Protein 6IF3 (pdb70)

GO terms:
  GO:0005096 GTPase activator activity (F, IDA)
  GO:0001726 ruffle (C, IDA)
  GO:0030029 actin filament-based process (P, IDA)
  GO:0005886 plasma membrane (C, IDA)
  GO:0005515 protein binding (F, IPI)
  GO:0016020 membrane (C, HDA)

CATH classification: 1.25.40.20

Radius of gyration: 23.38 Å; Cα contacts (8 Å, |Δi|>4): 641; chains: 2; bounding box: 47×50×72 Å

Nearest PDB structures (foldseek):
  6if3-assembly1_A  TM=1.006E+00  e=4.571E-26  Homo sapiens
  3t9k-assembly2_B  TM=9.358E-01  e=1.562E-14  Homo sapiens
  4f1p-assembly2_B  TM=9.866E-01  e=3.989E-13  Homo sapiens
  3t9k-assembly1_A  TM=8.729E-01  e=2.520E-14  Homo sapiens
  6by9-assembly1_A  TM=9.293E-01  e=1.300E-07  Homo sapiens

Foldseek 3Di:
DLQVQLLVVLLVVNVVSNVVSVVVPHDLCQFDPVPQGDGSLLSNLQSLDPVSNVSSVVVPYDQLDAGNQQAGSLQSNLLQFQLQNNLVSLVVPYDQCGAGNVGDGSLVNNVVVVPVRSNVSVVLSVQLVVLVVVPVVSHDPVCVVCVPPDSGDPVGPGD/DDPFPEEAEEEEAFAWPQQQVLLQCCQQPVDGDVDDDFDAAKDWDWDWDADPRGIYIYTYIYAGNDPVRYDDLLVRQPRHAEYEYEGEQLDPVRVVCSVVVVVSCVVHDDDHAYAYEHEPPPDVVRGDNDPVNVVVVCVVVVHYYDYYYSPVGGCSNVRVVVRVVVSVCVVVVPDDD

Organism: Homo sapiens (NCBI:txid9606)

Solvent-accessible surface area: 16223 Å² total; per-residue (Å²): 111,45,4,42,90,0,9,143,3,0,70,90,110,40,51,102,116,0,42,95,0,42,87,119,61,12,80,17,42,58,37,8,80,157,86,84,94,9,4,0,4,2,20,0,0,58,4,39,13,57,81,0,0,55,38,0,30,138,66,50,13,72,17,62,46,102,13,85,63,11,63,11,1,7,20,28,0,4,64,23,1,11,6,3,4,0,4,17,0,20,90,123,56,9,65,1,90,28,61,9,144,122,50,91,30,4,25,53,22,1,48,144,45,35,26,12,31,0,0,0,0,0,35,0,12,50,0,25,74,84,10,66,91,55,111,101,74,35,119,27,72,9,109,130,7,26,58,145,15,66,58,66,61,114,96,57,163,40,139,156,142,61,21,81,12,23,2,14,0,0,0,0,0,27,39,35,3,14,12,43,35,0,5,52,34,42,14,60,99,63,72,86,59,83,145,142,43,24,12,0,1,48,14,60,22,73,59,36,121,30,139,78,46,68,0,7,0,5,0,3,2,0,0,17,70,142,211,43,31,10,52,47,47,4,0,5,83,54,14,76,0,0,0,2,1,0,11,0,26,35,57,125,4,44,105,28,0,132,175,22,20,111,35,0,92,130,57,17,156,136,18,24,63,1,2,0,0,4,76,57,53,59,121,99,148,38,80,7,89,50,137,84,0,114,138,25,2,56,125,86,69,22,92,12,40,17,0,1,3,111,106,74,78,51,2,111,94,0,0,64,18,0,3,97,55,4,12,47,45,74,87,122,126,101,101,154

Secondary structure (DSSP, 8-state):
-HHHHHHHHHHTT-HHHHHHHHHTT--TT--BTTTTTB-HHHHHHHHT-HHHHHHHHHTT--TT---TTS--HHHHHHHHT-HHHHHHHHHTT--TT---TTS--HHHHHHHTT-HHHHHHHHHHHHHHHHHHT--TTS--HHHHHTTS-S--TTSS--/--SSSEEEEEEEEE-TTSSHHHHHHHHHHS---S---PPPSEEEEEEEEEETTEEEEEEEEEE-SSGGG---HHHHHTT-SEEEEEEETT-HHHHHTHHHHHHHHHHH-SS-EEEEEEE----GGG--S-HHHHHHHHHHHT-EEEE-BTTTTBSHHHHHHHHHHHHHHHHHTTS--

InterPro domains:
  IPR001164 Arf GTPase activating protein [PF01412] (401-515)
  IPR001164 Arf GTPase activating protein [PR00405] (411-430)
  IPR001164 Arf GTPase activating protein [PR00405] (430-447)
  IPR001164 Arf GTPase activating protein [PR00405] (451-472)
  IPR001164 Arf GTPase activating protein [PS50115] (399-520)
  IPR001164 Arf GTPase activating protein [SM00105] (399-520)
  IPR001849 Pleckstrin homology domain [PF00169] (268-360)
  IPR001849 Pleckstrin homology domain [PS50003] (266-361)
  IPR001849 Pleckstrin homology domain [SM00233] (267-363)
  IPR002110 Ankyrin repeat [PF12796] (610-704)
  IPR002110 Ankyrin repeat [PS50088] (640-672)
  IPR002110 Ankyrin repeat [PS50088] (673-705)
  IPR002110 Ankyrin repeat [SM00248] (640-669)
  IPR002110 Ankyrin repeat [SM00248] (673-702)
  IPR002110 Ankyrin repeat [SM00248] (706-735)
  IPR004148 BAR domain [PF16746] (5-238)
  IPR011993 PH-like domain superfamily [G3DSA:2.30.29.30] (261-376)
  IPR027267 AH/BAR domain superfamily [G3DSA:1.20.1270.60] (1-255)
  IPR027267 AH/BAR domain superfamily [SSF103657] (4-289)
  IPR036770 Ankyrin repeat-containing domain superfamily [G3DSA:1.25.40.20] (608-763)

Structure (mmCIF, N/CA/C/O backbone):
data_6IF3
#
_entry.id   6IF3
#
_cell.length_a   44.741
_cell.length_b   53.468
_cell.length_c   144.008
_cell.angle_alpha   90.000
_cell.angle_beta   90.000
_cell.angle_gamma   90.000
#
_symmetry.space_group_name_H-M   'P 21 21 21'
#
loop_
_entity.id
_entity.type
_entity.pdbx_description
1 polymer 'Arf-GAP with coiled-coil, ANK repeat and PH domain-containing protein 2'
2 polymer 'Ras-related protein Rab-35'
3 non-polymer "GUANOSINE-5'-TRIPHOSPHATE"
4 non-polymer 'MAGNESIUM ION'
5 water water
#
loop_
_atom_site.group_PDB
_atom_site.id
_atom_site.type_symbol
_atom_site.label_atom_id
_atom_site.label_alt_id
_atom_site.label_comp_id
_atom_site.label_asym_id
_atom_site.label_entity_id
_atom_site.label_seq_id
_atom_site.pdbx_PDB_ins_code
_atom_site.Cartn_x
_atom_site.Cartn_y
_atom_site.Cartn_z
_atom_site.occupancy
_atom_site.B_iso_or_equiv
_atom_site.auth_seq_id
_atom_site.auth_comp_id
_atom_site.auth_asym_id
_atom_site.auth_atom_id
_atom_site.pdbx_PDB_model_num
ATOM 1 N N . ASN A 1 9 ? -18.367 45.622 27.904 1.00 42.32 605 ASN A N 1
ATOM 2 C CA . ASN A 1 9 ? -18.637 44.374 27.198 1.00 31.70 605 ASN A CA 1
ATOM 3 C C . ASN A 1 9 ? -17.657 44.216 26.049 1.00 25.96 605 ASN A C 1
ATOM 4 O O . ASN A 1 9 ? -17.957 44.622 24.935 1.00 25.76 605 ASN A O 1
ATOM 9 N N . PRO A 1 10 ? -16.473 43.636 26.321 1.00 27.47 606 PRO A N 1
ATOM 10 C CA . PRO A 1 10 ? -15.413 43.619 25.320 1.00 22.01 606 PRO A CA 1
ATOM 11 C C . PRO A 1 10 ? -15.817 42.809 24.088 1.00 20.02 606 PRO A C 1
ATOM 12 O O . PRO A 1 10 ? -15.433 43.182 22.989 1.00 17.66 606 PRO A O 1
ATOM 16 N N . GLY A 1 11 ? -16.608 41.751 24.249 1.00 20.31 607 GLY A N 1
ATOM 17 C CA . GLY A 1 11 ? -17.040 40.990 23.084 1.00 18.89 607 GLY A CA 1
ATOM 18 C C . GLY A 1 11 ? -17.865 41.871 22.154 1.00 17.22 607 GLY A C 1
ATOM 19 O O . GLY A 1 11 ? -17.694 41.818 20.921 1.00 17.60 607 GLY A O 1
ATOM 20 N N . LEU A 1 12 ? -18.770 42.652 22.721 1.00 18.62 608 LEU A N 1
ATOM 21 C CA . LEU A 1 12 ? -19.608 43.538 21.934 1.00 17.36 608 LEU A CA 1
ATOM 22 C C . LEU A 1 12 ? -18.771 44.624 21.276 1.00 19.45 608 LEU A C 1
ATOM 23 O O . LEU A 1 12 ? -19.011 44.990 20.129 1.00 18.40 608 LEU A O 1
ATOM 28 N N . GLN A 1 13 ? -17.772 45.137 21.984 1.00 21.17 609 GLN A N 1
ATOM 29 C CA . GLN A 1 13 ? -16.878 46.124 21.363 1.00 20.75 609 GLN A CA 1
ATOM 30 C C . GLN A 1 13 ? -16.148 45.545 20.163 1.00 18.43 609 GLN A C 1
ATOM 31 O O . GLN A 1 13 ? -16.019 46.202 19.132 1.00 20.18 609 GLN A O 1
ATOM 37 N N . LEU A 1 14 ? -15.704 44.298 20.273 1.00 15.99 610 LEU A N 1
ATOM 38 C CA . LEU A 1 14 ? -15.005 43.635 19.187 1.00 15.95 610 LEU A CA 1
ATOM 39 C C . LEU A 1 14 ? -15.937 43.424 18.010 1.00 19.25 610 LEU A C 1
ATOM 40 O O . LEU A 1 14 ? -15.547 43.633 16.860 1.00 20.38 610 LEU A O 1
ATOM 45 N N . TYR A 1 15 ? -17.154 42.981 18.314 1.00 18.55 611 TYR A N 1
ATOM 46 C CA . TYR A 1 15 ? -18.189 42.722 17.321 1.00 18.76 611 TYR A CA 1
ATOM 47 C C . TYR A 1 15 ? -18.464 43.973 16.467 1.00 16.54 611 TYR A C 1
ATOM 48 O O . TYR A 1 15 ? -18.545 43.899 15.225 1.00 19.45 611 TYR A O 1
ATOM 57 N N . ARG A 1 16 ? -18.636 45.106 17.132 1.00 18.09 612 ARG A N 1
ATOM 58 C CA . ARG A 1 16 ? -18.923 46.365 16.444 1.00 16.63 612 ARG A CA 1
ATOM 59 C C . ARG A 1 16 ? -17.726 46.825 15.625 1.00 21.75 612 ARG A C 1
ATOM 60 O O . ARG A 1 16 ? -17.858 47.283 14.483 1.00 20.21 612 ARG A O 1
ATOM 68 N N . ALA A 1 17 ? -16.539 46.721 16.212 1.00 18.01 613 ALA A N 1
ATOM 69 C CA . ALA A 1 17 ? -15.345 47.231 15.543 1.00 17.73 613 ALA A CA 1
ATOM 70 C C . ALA A 1 17 ? -15.014 46.400 14.308 1.00 15.94 613 ALA A C 1
ATOM 71 O O . ALA A 1 17 ? -14.386 46.898 13.376 1.00 18.03 613 ALA A O 1
ATOM 73 N N . SER A 1 18 ? -15.428 45.129 14.297 1.00 14.88 614 SER A N 1
ATOM 74 C CA . SER A 1 18 ? -15.156 44.244 13.156 1.00 15.53 614 SER A CA 1
ATOM 75 C C . SER A 1 18 ? -15.922 44.672 11.924 1.00 16.99 614 SER A C 1
ATOM 76 O O . SER A 1 18 ? -15.369 44.682 10.814 1.00 16.06 614 SER A O 1
ATOM 79 N N . TYR A 1 19 ? -17.192 45.016 12.094 1.00 15.30 615 TYR A N 1
ATOM 80 C CA . TYR A 1 19 ? -17.935 45.554 10.951 1.00 16.46 615 TYR A CA 1
ATOM 81 C C . TYR A 1 19 ? -17.251 46.818 10.452 1.00 15.98 615 TYR A C 1
ATOM 82 O O . TYR A 1 19 ? -17.091 47.053 9.250 1.00 15.42 615 TYR A O 1
ATOM 91 N N . GLU A 1 20 ? -16.844 47.646 11.400 1.00 16.63 616 GLU A N 1
ATOM 92 C CA . GLU A 1 20 ? -16.284 48.975 11.118 1.00 18.46 616 GLU A CA 1
ATOM 93 C C . GLU A 1 20 ? -14.830 48.995 10.646 1.00 16.57 616 GLU A C 1
ATOM 94 O O . GLU A 1 20 ? -14.264 50.067 10.439 1.00 18.87 616 GLU A O 1
ATOM 100 N N . LYS A 1 21 ? -14.218 47.815 10.459 1.00 16.89 617 LYS A N 1
ATOM 101 C CA . LYS A 1 21 ? -12.868 47.756 9.880 1.00 17.62 617 LYS A CA 1
ATOM 102 C C . LYS A 1 21 ? -11.850 48.472 10.740 1.00 19.05 617 LYS A C 1
ATOM 103 O O . LYS A 1 21 ? -10.875 49.008 10.231 1.00 21.56 617 LYS A O 1
ATOM 109 N N . ASN A 1 22 ? -12.081 48.461 12.050 1.00 17.12 618 ASN A N 1
ATOM 110 C CA . ASN A 1 22 ? -11.276 49.236 12.995 1.00 19.21 618 ASN A CA 1
ATOM 111 C C . ASN A 1 22 ? -10.367 48.333 13.806 1.00 19.16 618 ASN A C 1
ATOM 112 O O . ASN A 1 22 ? -10.728 47.912 14.916 1.00 18.45 618 ASN A O 1
ATOM 117 N N . LEU A 1 23 ? -9.192 48.031 13.267 1.00 15.68 619 LEU A N 1
ATOM 118 C CA . LEU A 1 23 ? -8.329 47.039 13.901 1.00 15.47 619 LEU A CA 1
ATOM 119 C C . LEU A 1 23 ? -7.808 47.491 15.278 1.00 18.85 619 LEU A C 1
ATOM 120 O O . LEU A 1 23 ? -7.724 46.667 16.178 1.00 21.25 619 LEU A O 1
ATOM 125 N N . PRO A 1 24 ? -7.505 48.785 15.459 1.00 18.12 620 PRO A N 1
ATOM 126 C CA . PRO A 1 24 ? -7.110 49.204 16.816 1.00 19.08 620 PRO A CA 1
ATOM 127 C C . PRO A 1 24 ? -8.194 48.968 17.860 1.00 23.53 620 PRO A C 1
ATOM 128 O O . PRO A 1 24 ? -7.869 48.522 18.975 1.00 22.19 620 PRO A O 1
ATOM 132 N N . LYS A 1 25 ? -9.448 49.229 17.516 1.00 19.01 621 LYS A N 1
ATOM 133 C CA . LYS A 1 25 ? -10.501 49.019 18.510 1.00 22.67 621 LYS A CA 1
ATOM 134 C C . LYS A 1 25 ? -10.706 47.513 18.715 1.00 19.03 621 LYS A C 1
ATOM 135 O O . LYS A 1 25 ? -11.043 47.069 19.817 1.00 22.39 621 LYS A O 1
ATOM 141 N N . MET A 1 26 ? -10.537 46.715 17.657 1.00 15.49 622 MET A N 1
ATOM 142 C CA . MET A 1 26 ? -10.614 45.261 17.793 1.00 15.96 622 MET A CA 1
ATOM 143 C C . MET A 1 26 ? -9.554 44.770 18.766 1.00 18.14 622 MET A C 1
ATOM 144 O O . MET A 1 26 ? -9.845 43.977 19.660 1.00 18.99 622 MET A O 1
ATOM 149 N N . ALA A 1 27 ? -8.332 45.243 18.573 1.00 19.18 623 ALA A N 1
ATOM 150 C CA . ALA A 1 27 ? -7.191 44.864 19.397 1.00 19.21 623 ALA A CA 1
ATOM 151 C C . ALA A 1 27 ? -7.432 45.274 20.839 1.00 21.18 623 ALA A C 1
ATOM 152 O O . ALA A 1 27 ? -7.093 44.535 21.769 1.00 25.62 623 ALA A O 1
ATOM 154 N N . GLU A 1 28 ? -8.012 46.455 21.028 1.00 21.12 624 GLU A N 1
ATOM 155 C CA . GLU A 1 28 ? -8.268 46.942 22.382 1.00 23.54 624 GLU A CA 1
ATOM 156 C C . GLU A 1 28 ? -9.272 46.031 23.089 1.00 21.43 624 GLU A C 1
ATOM 157 O O . GLU A 1 28 ? -9.112 45.707 24.281 1.00 22.05 624 GLU A O 1
ATOM 163 N N . ALA A 1 29 ? -10.305 45.620 22.362 1.00 21.33 625 ALA A N 1
ATOM 164 C CA . ALA A 1 29 ? -11.310 44.708 22.907 1.00 18.97 625 ALA A CA 1
ATOM 165 C C . ALA A 1 29 ? -10.661 43.387 23.297 1.00 21.44 625 ALA A C 1
ATOM 166 O O . ALA A 1 29 ? -10.931 42.860 24.397 1.00 19.66 625 ALA A O 1
ATOM 168 N N . LEU A 1 30 ? -9.779 42.877 22.433 1.00 20.04 626 LEU A N 1
ATOM 169 C CA . LEU A 1 30 ? -9.051 41.639 22.742 1.00 22.46 626 LEU A CA 1
ATOM 170 C C . LEU A 1 30 ? -8.184 41.802 23.997 1.00 23.38 626 LEU A C 1
ATOM 171 O O . LEU A 1 30 ? -8.154 40.907 24.863 1.00 24.22 626 LEU A O 1
ATOM 176 N N . ALA A 1 31 ? -7.507 42.944 24.114 1.00 21.71 627 ALA A N 1
ATOM 177 C CA . ALA A 1 31 ? -6.646 43.210 25.275 1.00 22.18 627 ALA A CA 1
ATOM 178 C C . ALA A 1 31 ? -7.447 43.232 26.565 1.00 25.50 627 ALA A C 1
ATOM 179 O O . ALA A 1 31 ? -6.906 42.959 27.642 1.00 29.35 627 ALA A O 1
ATOM 181 N N . HIS A 1 32 ? -8.733 43.550 26.461 1.00 28.96 628 HIS A N 1
ATOM 182 C CA . HIS A 1 32 ? -9.607 43.616 27.631 1.00 28.79 628 HIS A CA 1
ATOM 183 C C . HIS A 1 32 ? -10.314 42.284 27.878 1.00 27.00 628 HIS A C 1
ATOM 184 O O . HIS A 1 32 ? -11.200 42.198 28.737 1.00 29.13 628 HIS A O 1
ATOM 191 N N . GLY A 1 33 ? -9.954 41.266 27.102 1.00 24.39 629 GLY A N 1
ATOM 192 C CA . GLY A 1 33 ? -10.511 39.933 27.255 1.00 24.13 629 GLY A CA 1
ATOM 193 C C . GLY A 1 33 ? -11.685 39.545 26.363 1.00 23.29 629 GLY A C 1
ATOM 194 O O . GLY A 1 33 ? -12.389 38.584 26.689 1.00 24.84 629 GLY A O 1
ATOM 195 N N . ALA A 1 34 ? -11.920 40.270 25.266 1.00 19.95 630 ALA A N 1
ATOM 196 C CA . ALA A 1 34 ? -12.954 39.851 24.333 1.00 18.03 630 ALA A CA 1
ATOM 197 C C . ALA A 1 34 ? -12.676 38.441 23.809 1.00 19.55 630 ALA A C 1
ATOM 198 O O . ALA A 1 34 ? -11.536 38.083 23.471 1.00 19.86 630 ALA A O 1
ATOM 200 N N . ASP A 1 35 ? -13.725 37.649 23.747 1.00 18.74 631 ASP A N 1
ATOM 201 C CA . ASP A 1 35 ? -13.678 36.366 23.072 1.00 17.23 631 ASP A CA 1
ATOM 202 C C . ASP A 1 35 ? -13.777 36.612 21.581 1.00 18.05 631 ASP A C 1
ATOM 203 O O . ASP A 1 35 ? -14.787 37.142 21.091 1.00 19.88 631 ASP A O 1
ATOM 208 N N . VAL A 1 36 ? -12.750 36.191 20.865 1.00 18.91 632 VAL A N 1
ATOM 209 C CA . VAL A 1 36 ? -12.746 36.387 19.428 1.00 18.10 632 VAL A CA 1
ATOM 210 C C . VAL A 1 36 ? -13.934 35.645 18.764 1.00 18.85 632 VAL A C 1
ATOM 211 O O . VAL A 1 36 ? -14.336 35.993 17.642 1.00 17.13 632 VAL A O 1
ATOM 215 N N . ASN A 1 37 ? -14.497 34.655 19.472 1.00 18.34 633 ASN A N 1
ATOM 216 C CA . ASN A 1 37 ? -15.634 33.875 18.983 1.00 17.40 633 ASN A CA 1
ATOM 217 C C . ASN A 1 37 ? -16.941 34.213 19.707 1.00 18.06 633 ASN A C 1
ATOM 218 O O . ASN A 1 37 ? -17.904 33.434 19.682 1.00 20.63 633 ASN A O 1
ATOM 223 N N . TRP A 1 38 ? -16.967 35.396 20.317 1.00 17.98 634 TRP A N 1
ATOM 224 C CA . TRP A 1 38 ? -18.149 35.877 21.025 1.00 16.59 634 TRP A CA 1
ATOM 225 C C . TRP A 1 38 ? -19.379 35.833 20.127 1.00 20.46 634 TRP A C 1
ATOM 226 O O . TRP A 1 38 ? -19.306 36.200 18.954 1.00 18.64 634 TRP A O 1
ATOM 237 N N . ALA A 1 39 ? -20.481 35.329 20.662 1.00 20.15 635 ALA A N 1
ATOM 238 C CA . ALA A 1 39 ? -21.762 35.284 19.938 1.00 18.56 635 ALA A CA 1
ATOM 239 C C . ALA A 1 39 ? -22.732 36.286 20.540 1.00 22.98 635 ALA A C 1
ATOM 240 O O . ALA A 1 39 ? -22.955 36.302 21.768 1.00 25.05 635 ALA A O 1
ATOM 242 N N . ASN A 1 40 ? -23.326 37.117 19.686 1.00 18.78 636 ASN A N 1
ATOM 243 C CA . ASN A 1 40 ? -24.264 38.141 20.138 1.00 19.42 636 ASN A CA 1
ATOM 244 C C . ASN A 1 40 ? -25.652 37.537 20.231 1.00 19.31 636 ASN A C 1
ATOM 245 O O . ASN A 1 40 ? -26.315 37.346 19.214 1.00 21.32 636 ASN A O 1
ATOM 250 N N . SER A 1 41 ? -26.103 37.216 21.449 1.00 21.54 637 SER A N 1
ATOM 251 C CA . SER A 1 41 ? -27.390 36.558 21.632 1.00 24.17 637 SER A CA 1
ATOM 252 C C . SER A 1 41 ? -28.563 37.439 21.233 1.00 25.92 637 SER A C 1
ATOM 253 O O . SER A 1 41 ? -29.654 36.945 21.013 1.00 31.37 637 SER A O 1
ATOM 256 N N . GLU A 1 42 ? -28.324 38.747 21.131 1.00 21.98 638 GLU A N 1
ATOM 257 C CA . GLU A 1 42 ? -29.355 39.710 20.753 1.00 23.70 638 GLU A CA 1
ATOM 258 C C . GLU A 1 42 ? -29.446 39.886 19.222 1.00 20.36 638 GLU A C 1
ATOM 259 O O . GLU A 1 42 ? -30.389 40.537 18.738 1.00 23.14 638 GLU A O 1
ATOM 265 N N . GLU A 1 43 ? -28.493 39.331 18.483 1.00 19.60 639 GLU A N 1
ATOM 266 C CA . GLU A 1 43 ? -28.410 39.498 17.038 1.00 19.93 639 GLU A CA 1
ATOM 267 C C . GLU A 1 43 ? -28.020 38.166 16.395 1.00 19.32 639 GLU A C 1
ATOM 268 O O . GLU A 1 43 ? -26.967 38.028 15.762 1.00 17.96 639 GLU A O 1
ATOM 274 N N . ASN A 1 44 ? -28.912 37.189 16.585 1.00 21.11 640 ASN A N 1
ATOM 275 C CA . ASN A 1 44 ? -28.824 35.890 15.910 1.00 20.17 640 ASN A CA 1
ATOM 276 C C . ASN A 1 44 ? -27.551 35.110 16.188 1.00 19.39 640 ASN A C 1
ATOM 277 O O . ASN A 1 44 ? -27.135 34.291 15.367 1.00 18.06 640 ASN A O 1
ATOM 282 N N . LYS A 1 45 ? -26.941 35.349 17.344 1.00 18.02 641 LYS A N 1
ATOM 283 C CA . LYS A 1 45 ? -25.666 34.712 17.687 1.00 16.17 641 LYS A CA 1
ATOM 284 C C . LYS A 1 45 ? -24.588 34.933 16.632 1.00 15.01 641 LYS A C 1
ATOM 285 O O . LYS A 1 45 ? -23.653 34.149 16.467 1.00 19.21 641 LYS A O 1
ATOM 291 N N . ALA A 1 46 ? -24.661 36.073 15.955 1.00 16.57 642 ALA A N 1
ATOM 292 C CA . ALA A 1 46 ? -23.585 36.420 15.047 1.00 16.01 642 ALA A CA 1
ATOM 293 C C . ALA A 1 46 ? -22.304 36.759 15.822 1.00 15.53 642 ALA A C 1
ATOM 294 O O . ALA A 1 46 ? -22.334 37.088 17.020 1.00 15.63 642 ALA A O 1
ATOM 296 N N . THR A 1 47 ? -21.197 36.710 15.095 1.00 16.51 643 THR A N 1
ATOM 297 C CA . THR A 1 47 ? -19.863 36.737 15.648 1.00 15.34 643 THR A CA 1
ATOM 298 C C . THR A 1 47 ? -19.045 37.894 15.085 1.00 16.37 643 THR A C 1
ATOM 299 O O . THR A 1 47 ? -19.427 38.499 14.085 1.00 16.76 643 THR A O 1
ATOM 303 N N . PRO A 1 48 ? -17.893 38.170 15.694 1.00 15.35 644 PRO A N 1
ATOM 304 C CA . PRO A 1 48 ? -16.987 39.153 15.082 1.00 15.05 644 PRO A CA 1
ATOM 305 C C . PRO A 1 48 ? -16.613 38.795 13.656 1.00 14.76 644 PRO A C 1
ATOM 306 O O . PRO A 1 48 ? -16.597 39.719 12.832 1.00 16.86 644 PRO A O 1
ATOM 310 N N . LEU A 1 49 ? -16.383 37.524 13.358 1.00 12.52 645 LEU A N 1
ATOM 311 C CA . LEU A 1 49 ? -15.932 37.208 12.007 1.00 13.85 645 LEU A CA 1
ATOM 312 C C . LEU A 1 49 ? -17.083 37.370 11.048 1.00 16.06 645 LEU A C 1
ATOM 313 O O . LEU A 1 49 ? -16.864 37.843 9.915 1.00 14.43 645 LEU A O 1
ATOM 318 N N . ILE A 1 50 ? -18.305 37.041 11.468 1.00 15.84 646 ILE A N 1
ATOM 319 C CA . ILE A 1 50 ? -19.437 37.319 10.599 1.00 17.80 646 ILE A CA 1
ATOM 320 C C . ILE A 1 50 ? -19.595 38.847 10.401 1.00 16.58 646 ILE A C 1
ATOM 321 O O . ILE A 1 50 ? -19.876 39.291 9.287 1.00 16.26 646 ILE A O 1
ATOM 326 N N . GLN A 1 51 ? -19.394 39.650 11.448 1.00 13.98 647 GLN A N 1
ATOM 327 C CA . GLN A 1 51 ? -19.431 41.100 11.266 1.00 14.14 647 GLN A CA 1
ATOM 328 C C . GLN A 1 51 ? -18.356 41.584 10.302 1.00 14.28 647 GLN A C 1
ATOM 329 O O . GLN A 1 51 ? -18.581 42.535 9.555 1.00 15.69 647 GLN A O 1
ATOM 335 N N . ALA A 1 52 ? -17.184 40.944 10.332 1.00 16.52 648 ALA A N 1
ATOM 336 C CA . ALA A 1 52 ? -16.085 41.325 9.424 1.00 14.53 648 ALA A CA 1
ATOM 337 C C . ALA A 1 52 ? -16.483 41.058 7.987 1.00 14.08 648 ALA A C 1
ATOM 338 O O . ALA A 1 52 ? -16.200 41.858 7.079 1.00 15.63 648 ALA A O 1
ATOM 340 N N . VAL A 1 53 ? -17.188 39.952 7.788 1.00 15.18 649 VAL A N 1
ATOM 341 C CA . VAL A 1 53 ? -17.672 39.608 6.441 1.00 14.28 649 VAL A CA 1
ATOM 342 C C . VAL A 1 53 ? -18.671 40.670 5.971 1.00 14.14 649 VAL A C 1
ATOM 343 O O . VAL A 1 53 ? -18.537 41.262 4.880 1.00 16.82 649 VAL A O 1
ATOM 347 N N . LEU A 1 54 ? -19.664 40.949 6.804 1.00 12.70 650 LEU A N 1
ATOM 348 C CA . LEU A 1 54 ? -20.691 41.936 6.450 1.00 15.63 650 LEU A CA 1
ATOM 349 C C . LEU A 1 54 ? -20.106 43.324 6.168 1.00 16.88 650 LEU A C 1
ATOM 350 O O . LEU A 1 54 ? -20.632 44.071 5.316 1.00 18.45 650 LEU A O 1
ATOM 355 N N . GLY A 1 55 ? -19.045 43.681 6.909 1.00 15.08 651 GLY A N 1
ATOM 356 C CA . GLY A 1 55 ? -18.390 44.982 6.752 1.00 15.72 651 GLY A CA 1
ATOM 357 C C . GLY A 1 55 ? -17.580 45.100 5.468 1.00 16.13 651 GLY A C 1
ATOM 358 O O . GLY A 1 55 ? -17.237 46.205 5.022 1.00 17.59 651 GLY A O 1
ATOM 359 N N . GLY A 1 56 ? -17.280 43.946 4.886 1.00 16.39 652 GLY A N 1
ATOM 360 C CA . GLY A 1 56 ? -16.607 43.874 3.594 1.00 16.63 652 GLY A CA 1
ATOM 361 C C . GLY A 1 56 ? -15.087 43.892 3.534 1.00 22.54 652 GLY A C 1
ATOM 362 O O . GLY A 1 56 ? -14.517 43.801 2.453 1.00 22.52 652 GLY A O 1
ATOM 363 N N . SER A 1 57 ? -14.425 43.995 4.679 1.00 18.13 653 SER A N 1
ATOM 364 C CA . SER A 1 57 ? -12.981 44.123 4.737 1.00 19.42 653 SER A CA 1
ATOM 365 C C . SER A 1 57 ? -12.290 42.767 4.789 1.00 19.92 653 SER A C 1
ATOM 366 O O . SER A 1 57 ? -12.604 41.922 5.629 1.00 22.64 653 SER A O 1
ATOM 369 N N . LEU A 1 58 ? -11.324 42.578 3.903 1.00 17.20 654 LEU A N 1
ATOM 370 C CA . LEU A 1 58 ? -10.540 41.370 3.943 1.00 17.70 654 LEU A CA 1
ATOM 371 C C . LEU A 1 58 ? -9.581 41.379 5.142 1.00 18.14 654 LEU A C 1
ATOM 372 O O . LEU A 1 58 ? -9.404 40.342 5.796 1.00 18.29 654 LEU A O 1
ATOM 377 N N . VAL A 1 59 ? -8.967 42.530 5.432 1.00 20.18 655 VAL A N 1
ATOM 378 C CA . VAL A 1 59 ? -7.923 42.578 6.461 1.00 22.21 655 VAL A CA 1
ATOM 379 C C . VAL A 1 59 ? -8.520 42.371 7.840 1.00 22.18 655 VAL A C 1
ATOM 380 O O . VAL A 1 59 ? -7.869 41.860 8.742 1.00 22.15 655 VAL A O 1
ATOM 384 N N . THR A 1 60 ? -9.774 42.736 8.022 1.00 17.28 656 THR A N 1
ATOM 385 C CA A THR A 1 60 ? -10.440 42.513 9.288 0.24 18.30 656 THR A CA 1
ATOM 386 C CA B THR A 1 60 ? -10.434 42.514 9.290 0.31 18.27 656 THR A CA 1
ATOM 387 C CA C THR A 1 60 ? -10.417 42.490 9.310 0.45 17.87 656 THR A CA 1
ATOM 388 C C . THR A 1 60 ? -10.659 41.010 9.517 1.00 17.01 656 THR A C 1
ATOM 389 O O . THR A 1 60 ? -10.449 40.495 10.621 1.00 16.78 656 THR A O 1
ATOM 399 N N . CYS A 1 61 ? -11.076 40.308 8.458 1.00 17.46 657 CYS A N 1
ATOM 400 C CA . CYS A 1 61 ? -11.197 38.850 8.528 1.00 17.06 657 CYS A CA 1
ATOM 401 C C . CYS A 1 61 ? -9.853 38.219 8.859 1.00 16.84 657 CYS A C 1
ATOM 402 O O . CYS A 1 61 ? -9.762 37.327 9.731 1.00 17.45 657 CYS A O 1
ATOM 405 N N . GLU A 1 62 ? -8.804 38.663 8.164 1.00 17.94 658 GLU A N 1
ATOM 406 C CA . GLU A 1 62 ? -7.458 38.135 8.393 1.00 19.03 658 GLU A CA 1
ATOM 407 C C . GLU A 1 62 ? -7.071 38.319 9.856 1.00 17.43 658 GLU A C 1
ATOM 408 O O . GLU A 1 62 ? -6.632 37.372 10.526 1.00 20.23 658 GLU A O 1
ATOM 414 N N . PHE A 1 63 ? -7.259 39.533 10.383 1.00 17.67 659 PHE A N 1
ATOM 415 C CA . PHE A 1 63 ? -6.882 39.829 11.775 1.00 16.89 659 PHE A CA 1
ATOM 416 C C . PHE A 1 63 ? -7.581 38.893 12.776 1.00 17.93 659 PHE A C 1
ATOM 417 O O . PHE A 1 63 ? -6.946 38.354 13.702 1.00 18.52 659 PHE A O 1
ATOM 425 N N . LEU A 1 64 ? -8.877 38.694 12.592 1.00 15.85 660 LEU A N 1
ATOM 426 C CA . LEU A 1 64 ? -9.622 37.805 13.474 1.00 17.50 660 LEU A CA 1
ATOM 427 C C . LEU A 1 64 ? -9.107 36.366 13.394 1.00 17.29 660 LEU A C 1
ATOM 428 O O . LEU A 1 64 ? -8.884 35.723 14.408 1.00 17.61 660 LEU A O 1
ATOM 433 N N . LEU A 1 65 ? -8.874 35.861 12.191 1.00 16.79 661 LEU A N 1
ATOM 434 C CA . LEU A 1 65 ? -8.324 34.512 12.029 1.00 17.09 661 LEU A CA 1
ATOM 435 C C . LEU A 1 65 ? -6.950 34.373 12.684 1.00 19.34 661 LEU A C 1
ATOM 436 O O . LEU A 1 65 ? -6.653 33.354 13.303 1.00 19.27 661 LEU A O 1
ATOM 441 N N . GLN A 1 66 ? -6.117 35.411 12.547 1.00 18.57 662 GLN A N 1
ATOM 442 C CA . GLN A 1 66 ? -4.780 35.418 13.144 1.00 21.26 662 GLN A CA 1
ATOM 443 C C . GLN A 1 66 ? -4.858 35.448 14.659 1.00 20.55 662 GLN A C 1
ATOM 444 O O . GLN A 1 66 ? -3.907 35.095 15.331 1.00 24.18 662 GLN A O 1
ATOM 450 N N . ASN A 1 67 ? -6.003 35.873 15.189 1.00 19.06 663 ASN A N 1
ATOM 451 C CA . ASN A 1 67 ? -6.147 35.962 16.641 1.00 18.27 663 ASN A CA 1
ATOM 452 C C . ASN A 1 67 ? -7.107 34.885 17.183 1.00 20.63 663 ASN A C 1
ATOM 453 O O . ASN A 1 67 ? -7.631 35.003 18.288 1.00 24.82 663 ASN A O 1
ATOM 458 N N . GLY A 1 68 ? -7.294 33.832 16.402 1.00 18.65 664 GLY A N 1
ATOM 459 C CA . GLY A 1 68 ? -7.918 32.598 16.854 1.00 20.45 664 GLY A CA 1
ATOM 460 C C . GLY A 1 68 ? -9.384 32.388 16.518 1.00 20.39 664 GLY A C 1
ATOM 461 O O . GLY A 1 68 ? -10.024 31.483 17.075 1.00 21.64 664 GLY A O 1
ATOM 462 N N . ALA A 1 69 ? -9.925 33.203 15.621 1.00 17.29 665 ALA A N 1
ATOM 463 C CA . ALA A 1 69 ? -11.325 33.025 15.233 1.00 18.33 665 ALA A CA 1
ATOM 464 C C . ALA A 1 69 ? -11.538 31.668 14.606 1.00 18.96 665 ALA A C 1
ATOM 465 O O . ALA A 1 69 ? -10.715 31.209 13.802 1.00 20.47 665 ALA A O 1
ATOM 467 N N . ASN A 1 70 ? -12.663 31.054 14.955 1.00 17.34 666 ASN A N 1
ATOM 468 C CA . ASN A 1 70 ? -13.109 29.814 14.317 1.00 19.61 666 ASN A CA 1
ATOM 469 C C . ASN A 1 70 ? -13.736 30.152 12.977 1.00 17.93 666 ASN A C 1
ATOM 470 O O . ASN A 1 70 ? -14.796 30.755 12.934 1.00 17.37 666 ASN A O 1
ATOM 475 N N . VAL A 1 71 ? -13.094 29.733 11.883 1.00 15.67 667 VAL A N 1
ATOM 476 C CA . VAL A 1 71 ? -13.537 30.078 10.519 1.00 13.77 667 VAL A CA 1
ATOM 477 C C . VAL A 1 71 ? -14.892 29.446 10.209 1.00 17.43 667 VAL A C 1
ATOM 478 O O . VAL A 1 71 ? -15.573 29.875 9.294 1.00 18.23 667 VAL A O 1
ATOM 482 N N . ASN A 1 72 ? -15.313 28.465 11.005 1.00 16.63 668 ASN A N 1
ATOM 483 C CA . ASN A 1 72 ? -16.552 27.759 10.685 1.00 15.85 668 ASN A CA 1
ATOM 484 C C . ASN A 1 72 ? -17.732 28.134 11.585 1.00 19.45 668 ASN A C 1
ATOM 485 O O . ASN A 1 72 ? -18.839 27.637 11.348 1.00 21.63 668 ASN A O 1
ATOM 490 N N . GLN A 1 73 ? -17.510 28.937 12.631 1.00 17.96 669 GLN A N 1
ATOM 491 C CA . GLN A 1 73 ? -18.543 29.096 13.660 1.00 17.47 669 GLN A CA 1
ATOM 492 C C . GLN A 1 73 ? -19.767 29.764 13.063 1.00 14.97 669 GLN A C 1
ATOM 493 O O . GLN A 1 73 ? -19.662 30.811 12.388 1.00 16.46 669 GLN A O 1
ATOM 499 N N . ARG A 1 74 ? -20.926 29.182 13.338 1.00 16.84 670 ARG A N 1
ATOM 500 C CA . ARG A 1 74 ? -22.183 29.597 12.713 1.00 17.16 670 ARG A CA 1
ATOM 501 C C . ARG A 1 74 ? -23.030 30.510 13.569 1.00 17.29 670 ARG A C 1
ATOM 502 O O . ARG A 1 74 ? -23.018 30.408 14.819 1.00 19.45 670 ARG A O 1
ATOM 510 N N . ASP A 1 75 ? -23.831 31.345 12.900 1.00 18.85 671 ASP A N 1
ATOM 511 C CA . ASP A 1 75 ? -24.928 32.037 13.602 1.00 18.04 671 ASP A CA 1
ATOM 512 C C . ASP A 1 75 ? -26.081 31.061 13.884 1.00 19.53 671 ASP A C 1
ATOM 513 O O . ASP A 1 75 ? -25.991 29.847 13.574 1.00 18.05 671 ASP A O 1
ATOM 518 N N . VAL A 1 76 ? -27.160 31.563 14.492 1.00 16.86 672 VAL A N 1
ATOM 519 C CA . VAL A 1 76 ? -28.206 30.676 14.953 1.00 20.87 672 VAL A CA 1
ATOM 520 C C . VAL A 1 76 ? -29.014 30.066 13.796 1.00 17.92 672 VAL A C 1
ATOM 521 O O . VAL A 1 76 ? -29.720 29.079 14.005 1.00 20.04 672 VAL A O 1
ATOM 525 N N . GLN A 1 77 ? -28.844 30.619 12.588 1.00 18.10 673 GLN A N 1
ATOM 526 C CA . GLN A 1 77 ? -29.452 30.053 11.378 1.00 23.22 673 GLN A CA 1
ATOM 527 C C . GLN A 1 77 ? -28.534 29.027 10.716 1.00 21.05 673 GLN A C 1
ATOM 528 O O . GLN A 1 77 ? -28.836 28.535 9.621 1.00 20.62 673 GLN A O 1
ATOM 534 N N . GLY A 1 78 ? -27.428 28.720 11.394 1.00 17.23 674 GLY A N 1
ATOM 535 C CA . GLY A 1 78 ? -26.455 27.732 10.932 1.00 19.21 674 GLY A CA 1
ATOM 536 C C . GLY A 1 78 ? -25.519 28.222 9.847 1.00 19.22 674 GLY A C 1
ATOM 537 O O . GLY A 1 78 ? -24.891 27.398 9.143 1.00 18.08 674 GLY A O 1
ATOM 538 N N . ARG A 1 79 ? -25.406 29.544 9.710 1.00 17.44 675 ARG A N 1
ATOM 539 C CA . ARG A 1 79 ? -24.624 30.151 8.635 1.00 16.22 675 ARG A CA 1
ATOM 540 C C . ARG A 1 79 ? -23.293 30.644 9.161 1.00 15.19 675 ARG A C 1
ATOM 541 O O . ARG A 1 79 ? -23.286 31.508 10.052 1.00 17.24 675 ARG A O 1
ATOM 549 N N . GLY A 1 80 ? -22.1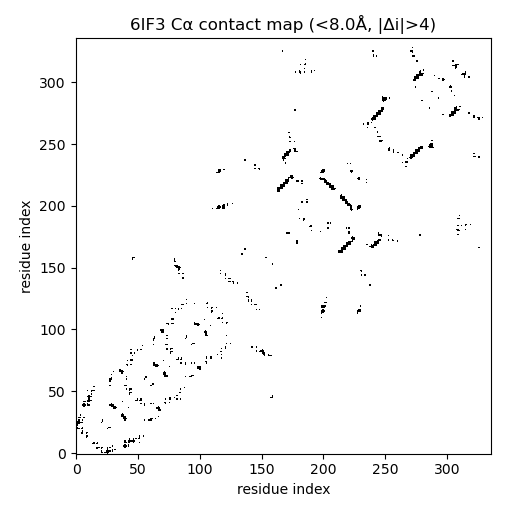82 30.153 8.602 1.00 15.81 676 GLY A N 1
ATOM 550 C CA . GLY A 1 80 ? -20.853 30.605 8.981 1.00 14.98 676 GLY A CA 1
ATOM 551 C C . GLY A 1 80 ? -20.339 31.705 8.075 1.00 17.42 676 GLY A C 1
ATOM 552 O O . GLY A 1 80 ? -21.050 32.175 7.214 1.00 16.94 676 GLY A O 1
ATOM 553 N N . PRO A 1 81 ? -19.111 32.159 8.315 1.00 17.01 677 PRO A N 1
ATOM 554 C CA . PRO A 1 81 ? -18.459 33.225 7.550 1.00 15.94 677 PRO A CA 1
ATOM 555 C C . PRO A 1 81 ? -18.467 32.915 6.051 1.00 14.89 677 PRO A C 1
ATOM 556 O O . PRO A 1 81 ? -18.766 33.821 5.261 1.00 16.52 677 PRO A O 1
ATOM 560 N N . LEU A 1 82 ? -18.162 31.688 5.659 1.00 14.62 678 LEU A N 1
ATOM 561 C CA . LEU A 1 82 ? -18.145 31.401 4.234 1.00 14.62 678 LEU A CA 1
ATOM 562 C C . LEU A 1 82 ? -19.532 31.524 3.592 1.00 18.76 678 LEU A C 1
ATOM 563 O O . LEU A 1 82 ? -19.649 32.041 2.489 1.00 16.85 678 LEU A O 1
ATOM 568 N N . HIS A 1 83 ? -20.577 31.052 4.258 1.00 15.67 679 HIS A N 1
ATOM 569 C CA . HIS A 1 83 ? -21.962 31.241 3.775 1.00 15.24 679 HIS A CA 1
ATOM 570 C C . HIS A 1 83 ? -22.246 32.717 3.523 1.00 16.66 679 HIS A C 1
ATOM 571 O O . HIS A 1 83 ? -22.700 33.121 2.455 1.00 15.88 679 HIS A O 1
ATOM 578 N N . HIS A 1 84 ? -21.974 33.547 4.514 1.00 14.25 680 HIS A N 1
ATOM 579 C CA . HIS A 1 84 ? -22.279 34.958 4.366 1.00 12.88 680 HIS A CA 1
ATOM 580 C C . HIS A 1 84 ? -21.459 35.651 3.294 1.00 15.11 680 HIS A C 1
ATOM 581 O O . HIS A 1 84 ? -21.990 36.508 2.570 1.00 17.05 680 HIS A O 1
ATOM 588 N N . ALA A 1 85 ? -20.177 35.298 3.180 1.00 16.07 681 ALA A N 1
ATOM 589 C CA . ALA A 1 85 ? -19.346 35.903 2.148 1.00 13.50 681 ALA A CA 1
ATOM 590 C C . ALA A 1 85 ? -19.847 35.513 0.757 1.00 16.16 681 ALA A C 1
ATOM 591 O O . ALA A 1 85 ? -19.822 36.314 -0.188 1.00 17.10 681 ALA A O 1
ATOM 593 N N . THR A 1 86 ? -20.315 34.263 0.637 1.00 15.15 682 THR A N 1
ATOM 594 C CA . THR A 1 86 ? -20.869 33.797 -0.637 1.00 14.08 682 THR A CA 1
ATOM 595 C C . THR A 1 86 ? -22.136 34.560 -1.003 1.00 16.40 682 THR A C 1
ATOM 596 O O . THR A 1 86 ? -22.291 35.026 -2.126 1.00 15.91 682 THR A O 1
ATOM 600 N N . VAL A 1 87 ? -23.078 34.659 -0.068 1.00 15.38 683 VAL A N 1
ATOM 601 C CA . VAL A 1 87 ? -24.312 35.403 -0.295 1.00 15.11 683 VAL A CA 1
ATOM 602 C C . VAL A 1 87 ? -24.040 36.856 -0.711 1.00 15.68 683 VAL A C 1
ATOM 603 O O . VAL A 1 87 ? -24.666 37.354 -1.644 1.00 18.82 683 VAL A O 1
ATOM 607 N N . LEU A 1 88 ? -23.057 37.505 -0.074 1.00 15.63 684 LEU A N 1
ATOM 608 C CA . LEU A 1 88 ? -22.800 38.922 -0.379 1.00 18.90 684 LEU A CA 1
ATOM 609 C C . LEU A 1 88 ? -21.908 39.129 -1.616 1.00 18.18 684 LEU A C 1
ATOM 610 O O . LEU A 1 88 ? -21.744 40.261 -2.074 1.00 20.84 684 LEU A O 1
ATOM 615 N N . GLY A 1 89 ? -21.356 38.043 -2.173 1.00 17.15 685 GLY A N 1
ATOM 616 C CA . GLY A 1 89 ? -20.529 38.138 -3.382 1.00 16.56 685 GLY A CA 1
ATOM 617 C C . GLY A 1 89 ? -19.115 38.598 -3.066 1.00 18.90 685 GLY A C 1
ATOM 618 O O . GLY A 1 89 ? -18.414 39.134 -3.923 1.00 19.79 685 GLY A O 1
ATOM 619 N N . HIS A 1 90 ? -18.698 38.401 -1.816 1.00 16.52 686 HIS A N 1
ATOM 620 C CA . HIS A 1 90 ? -17.349 38.789 -1.384 1.00 15.33 686 HIS A CA 1
ATOM 621 C C . HIS A 1 90 ? -16.289 37.766 -1.775 1.00 16.84 686 HIS A C 1
ATOM 622 O O . HIS A 1 90 ? -15.833 36.927 -0.958 1.00 17.42 686 HIS A O 1
ATOM 629 N N . THR A 1 91 ? -15.892 37.841 -3.042 1.00 16.47 687 THR A N 1
ATOM 630 C CA . THR A 1 91 ? -14.991 36.859 -3.634 1.00 16.06 687 THR A CA 1
ATOM 631 C C . THR A 1 91 ? -13.660 36.728 -2.880 1.00 16.53 687 THR A C 1
ATOM 632 O O . THR A 1 91 ? -13.177 35.612 -2.638 1.00 15.29 687 THR A O 1
ATOM 636 N N . GLY A 1 92 ? -13.095 37.852 -2.464 1.00 15.44 688 GLY A N 1
ATOM 637 C CA . GLY A 1 92 ? -11.811 37.810 -1.766 1.00 15.50 688 GLY A CA 1
ATOM 638 C C . GLY A 1 92 ? -11.921 37.104 -0.416 1.00 16.81 688 GLY A C 1
ATOM 639 O O . GLY A 1 92 ? -11.038 36.310 -0.067 1.00 15.75 688 GLY A O 1
ATOM 640 N N . GLN A 1 93 ? -12.984 37.387 0.322 1.00 15.45 689 GLN A N 1
ATOM 641 C CA . GLN A 1 93 ? -13.215 36.698 1.583 1.00 16.84 689 GLN A CA 1
ATOM 642 C C . GLN A 1 93 ? -13.461 35.213 1.372 1.00 16.96 689 GLN A C 1
ATOM 643 O O . GLN A 1 93 ? -13.005 34.403 2.172 1.00 15.97 689 GLN A O 1
ATOM 649 N N . VAL A 1 94 ? -14.170 34.839 0.303 1.00 15.72 690 VAL A N 1
ATOM 650 C CA . VAL A 1 94 ? -14.361 33.408 -0.019 1.00 16.84 690 VAL A CA 1
ATOM 651 C C . VAL A 1 94 ? -12.986 32.736 -0.226 1.00 18.91 690 VAL A C 1
ATOM 652 O O . VAL A 1 94 ? -12.696 31.661 0.297 1.00 16.72 690 VAL A O 1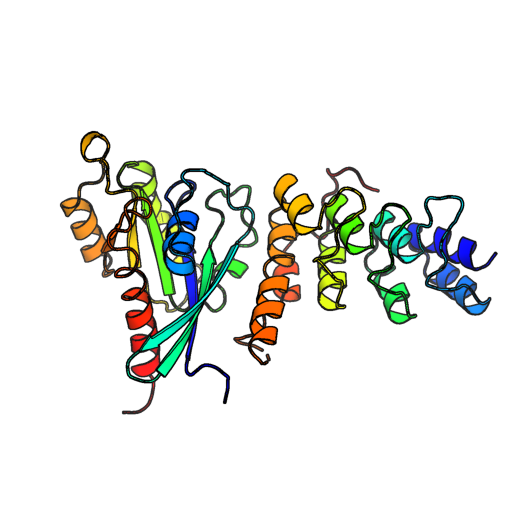
ATOM 656 N N . CYS A 1 95 ? -12.104 33.386 -0.973 1.00 16.41 691 CYS A N 1
ATOM 657 C CA . CYS A 1 95 ? -10.796 32.826 -1.235 1.00 16.55 691 CYS A CA 1
ATOM 658 C C . CYS A 1 95 ? -9.997 32.634 0.068 1.00 16.68 691 CYS A C 1
ATOM 659 O O . CYS A 1 95 ? -9.434 31.572 0.293 1.00 16.27 691 CYS A O 1
ATOM 662 N N . LEU A 1 96 ? -9.993 33.658 0.914 1.00 15.55 692 LEU A N 1
ATOM 663 C CA . LEU A 1 96 ? -9.303 33.586 2.208 1.00 16.62 692 LEU A CA 1
ATOM 664 C C . LEU A 1 96 ? -9.825 32.428 3.069 1.00 16.29 692 LEU A C 1
ATOM 665 O O . LEU A 1 96 ? -9.061 31.608 3.564 1.00 17.28 692 LEU A O 1
ATOM 670 N N . PHE A 1 97 ? -11.136 32.350 3.192 1.00 14.46 693 PHE A N 1
ATOM 671 C CA . PHE A 1 97 ? -11.729 31.307 4.025 1.00 15.49 693 PHE A CA 1
ATOM 672 C C . PHE A 1 97 ? -11.429 29.925 3.478 1.00 17.04 693 PHE A C 1
ATOM 673 O O . PHE A 1 97 ? -11.130 29.021 4.252 1.00 17.16 693 PHE A O 1
ATOM 681 N N . LEU A 1 98 ? -11.496 29.749 2.160 1.00 16.10 694 LEU A N 1
ATOM 682 C CA . LEU A 1 98 ? -11.178 28.446 1.579 1.00 17.15 694 LEU A CA 1
ATOM 683 C C . LEU A 1 98 ? -9.714 28.068 1.897 1.00 20.00 694 LEU A C 1
ATOM 684 O O . LEU A 1 98 ? -9.440 26.921 2.265 1.00 21.41 694 LEU A O 1
ATOM 689 N N . LYS A 1 99 ? -8.777 29.018 1.781 1.00 16.55 695 LYS A N 1
ATOM 690 C CA . LYS A 1 99 ? -7.370 28.733 2.052 1.00 19.08 695 LYS A CA 1
ATOM 691 C C . LYS A 1 99 ? -7.115 28.506 3.533 1.00 21.80 695 LYS A C 1
ATOM 692 O O . LYS A 1 99 ? -6.115 27.891 3.909 1.00 23.89 695 LYS A O 1
ATOM 698 N N . ARG A 1 100 ? -8.031 28.981 4.369 1.00 27.88 696 ARG A N 1
ATOM 699 C CA . ARG A 1 100 ? -7.879 28.800 5.813 1.00 31.90 696 ARG A CA 1
ATOM 700 C C . ARG A 1 100 ? -8.679 27.622 6.361 1.00 28.48 696 ARG A C 1
ATOM 701 O O . ARG A 1 100 ? -8.913 27.533 7.563 1.00 30.54 696 ARG A O 1
ATOM 709 N N . GLY A 1 101 ? -9.107 26.722 5.482 1.00 25.24 697 GLY A N 1
ATOM 710 C CA . GLY A 1 101 ? -9.744 25.471 5.891 1.00 28.27 697 GLY A CA 1
ATOM 711 C C . GLY A 1 101 ? -11.235 25.527 6.217 1.00 23.99 697 GLY A C 1
ATOM 712 O O . GLY A 1 101 ? -11.783 24.632 6.872 1.00 29.79 697 GLY A O 1
ATOM 713 N N . ALA A 1 102 ? -11.909 26.582 5.788 1.00 18.92 698 ALA A N 1
ATOM 714 C CA . ALA A 1 102 ? -13.359 26.646 5.954 1.00 18.06 698 ALA A CA 1
ATOM 715 C C . ALA A 1 102 ? -14.063 25.437 5.350 1.00 20.56 698 ALA A C 1
ATOM 716 O O . ALA A 1 102 ? -13.689 24.949 4.256 1.00 21.49 698 ALA A O 1
ATOM 718 N N . ASN A 1 103 ? -15.074 24.953 6.063 1.00 19.79 699 ASN A N 1
ATOM 719 C CA . ASN A 1 103 ? -15.902 23.827 5.601 1.00 17.55 699 ASN A CA 1
ATOM 720 C C . ASN A 1 103 ? -16.954 24.284 4.603 1.00 18.70 699 ASN A C 1
ATOM 721 O O . ASN A 1 103 ? -17.964 24.907 4.961 1.00 18.94 699 ASN A O 1
ATOM 726 N N . GLN A 1 104 ? -16.701 24.030 3.323 1.00 16.59 700 GLN A N 1
ATOM 727 C CA . GLN A 1 104 ? -17.648 24.506 2.319 1.00 18.40 700 GLN A CA 1
ATOM 728 C C . GLN A 1 104 ? -18.800 23.536 2.135 1.00 18.13 700 GLN A C 1
ATOM 729 O O . GLN A 1 104 ? -19.727 23.804 1.375 1.00 21.59 700 GLN A O 1
ATOM 735 N N . HIS A 1 105 ? -18.748 22.407 2.831 1.00 18.67 701 HIS A N 1
ATOM 736 C CA . HIS A 1 105 ? -19.833 21.419 2.757 1.00 18.05 701 HIS A CA 1
ATOM 737 C C . HIS A 1 105 ? -20.942 21.728 3.778 1.00 19.00 701 HIS A C 1
ATOM 738 O O . HIS A 1 105 ? -22.036 21.160 3.678 1.00 21.36 701 HIS A O 1
ATOM 745 N N . ALA A 1 106 ? -20.648 22.619 4.724 1.00 20.74 702 ALA A N 1
ATOM 746 C CA . ALA A 1 106 ? -21.623 23.014 5.743 1.00 18.02 702 ALA A CA 1
ATOM 747 C C . ALA A 1 106 ? -22.903 23.531 5.100 1.00 20.75 702 ALA A C 1
ATOM 748 O O . ALA A 1 106 ? -22.850 24.349 4.170 1.00 17.51 702 ALA A O 1
ATOM 750 N N . THR A 1 107 ? -24.054 23.052 5.562 1.00 17.59 703 THR A N 1
ATOM 751 C CA . THR A 1 107 ? -25.321 23.632 5.116 1.00 19.67 703 THR A CA 1
ATOM 752 C C . THR A 1 107 ? -25.990 24.368 6.255 1.00 19.97 703 THR A C 1
ATOM 753 O O . THR A 1 107 ? -25.836 23.988 7.419 1.00 19.14 703 THR A O 1
ATOM 757 N N . ASP A 1 108 ? -26.731 25.421 5.934 1.00 17.46 704 ASP A N 1
ATOM 758 C CA . ASP A 1 108 ? -27.401 26.164 6.988 1.00 17.62 704 ASP A CA 1
ATOM 759 C C . ASP A 1 108 ? -28.695 25.421 7.380 1.00 18.06 704 ASP A C 1
ATOM 760 O O . ASP A 1 108 ? -28.946 24.289 6.941 1.00 18.97 704 ASP A O 1
ATOM 765 N N . GLU A 1 109 ? -29.498 26.035 8.249 1.00 19.77 705 GLU A N 1
ATOM 766 C CA . GLU A 1 109 ? -30.711 25.363 8.721 1.00 21.90 705 GLU A CA 1
ATOM 767 C C . GLU A 1 109 ? -31.761 25.179 7.610 1.00 26.77 705 GLU A C 1
ATOM 768 O O . GLU A 1 109 ? -32.676 24.377 7.746 1.00 34.62 705 GLU A O 1
ATOM 774 N N . GLU A 1 110 ? -31.624 25.903 6.510 1.00 25.05 706 GLU A N 1
ATOM 775 C CA . GLU A 1 110 ? -32.499 25.699 5.363 1.00 28.39 706 GLU A CA 1
ATOM 776 C C . GLU A 1 110 ? -31.953 24.658 4.389 1.00 28.01 706 GLU A C 1
ATOM 777 O O . GLU A 1 110 ? -32.589 24.362 3.376 1.00 35.98 706 GLU A O 1
ATOM 783 N N . GLY A 1 111 ? -30.777 24.119 4.690 1.00 24.75 707 GLY A N 1
ATOM 784 C CA . GLY A 1 111 ? -30.193 23.066 3.878 1.00 24.80 707 GLY A CA 1
ATOM 785 C C . GLY A 1 111 ? -29.287 23.526 2.743 1.00 23.85 707 GLY A C 1
ATOM 786 O O . GLY A 1 111 ? -28.921 22.721 1.876 1.00 29.93 707 GLY A O 1
ATOM 787 N N . LYS A 1 112 ? -28.937 24.806 2.714 1.00 22.53 708 LYS A N 1
ATOM 788 C CA . LYS A 1 112 ? -28.124 25.330 1.604 1.00 24.76 708 LYS A CA 1
ATOM 789 C C . LYS A 1 112 ? -26.629 25.372 1.924 1.00 20.34 708 LYS A C 1
ATOM 790 O O . LYS A 1 112 ? -26.226 25.791 3.012 1.00 18.10 708 LYS A O 1
ATOM 796 N N . ASP A 1 113 ? -25.796 24.940 0.970 1.00 22.62 709 ASP A N 1
ATOM 797 C CA . ASP A 1 113 ? -24.356 25.133 1.102 1.00 20.12 709 ASP A CA 1
ATOM 798 C C . ASP A 1 113 ? -23.881 26.279 0.208 1.00 18.58 709 ASP A C 1
ATOM 799 O O . ASP A 1 113 ? -24.635 26.762 -0.646 1.00 20.15 709 ASP A O 1
ATOM 804 N N . PRO A 1 114 ? -22.628 26.720 0.409 1.00 20.42 710 PRO A N 1
ATOM 805 C CA . PRO A 1 114 ? -22.148 27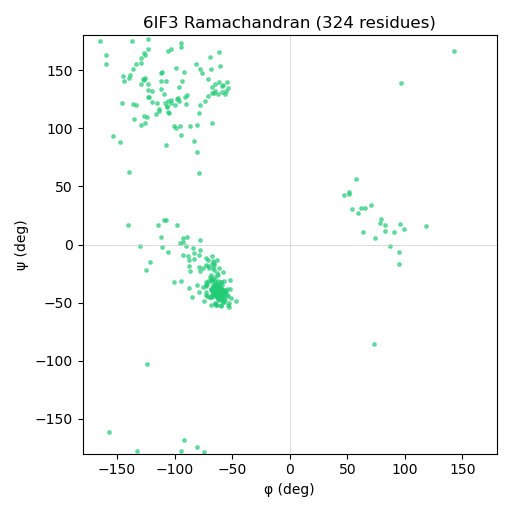.859 -0.364 1.00 15.96 710 PRO A CA 1
ATOM 806 C C . PRO A 1 114 ? -22.180 27.622 -1.851 1.00 15.49 710 PRO A C 1
ATOM 807 O O . PRO A 1 114 ? -22.536 28.540 -2.586 1.00 15.99 710 PRO A O 1
ATOM 811 N N . LEU A 1 115 ? -21.861 26.411 -2.282 1.00 16.04 711 LEU A N 1
ATOM 812 C CA . LEU A 1 115 ? -21.880 26.146 -3.729 1.00 15.83 711 LEU A CA 1
ATOM 813 C C . LEU A 1 115 ? -23.302 26.299 -4.301 1.00 16.49 711 LEU A C 1
ATOM 814 O O . LEU A 1 115 ? -23.459 26.910 -5.364 1.00 19.43 711 LEU A O 1
ATOM 819 N N . SER A 1 116 ? -24.317 25.792 -3.612 1.00 17.89 712 SER A N 1
ATOM 820 C CA . SER A 1 116 ? -25.685 25.885 -4.154 1.00 19.43 712 SER A CA 1
ATOM 821 C C . SER A 1 116 ? -26.069 27.361 -4.281 1.00 21.94 712 SER A C 1
ATOM 822 O O . SER A 1 116 ? -26.723 27.761 -5.230 1.00 20.37 712 SER A O 1
ATOM 825 N N . ILE A 1 117 ? -25.662 28.162 -3.313 1.00 18.77 713 ILE A N 1
ATOM 826 C CA . ILE A 1 117 ? -25.962 29.597 -3.307 1.00 18.72 713 ILE A CA 1
ATOM 827 C C . ILE A 1 117 ? -25.273 30.285 -4.493 1.00 17.45 713 ILE A C 1
ATOM 828 O O . ILE A 1 117 ? -25.924 31.009 -5.261 1.00 19.76 713 ILE A O 1
ATOM 833 N N . ALA A 1 118 ? -23.978 30.043 -4.640 1.00 17.30 714 ALA A N 1
ATOM 834 C CA . ALA A 1 118 ? -23.210 30.606 -5.768 1.00 15.14 714 ALA A CA 1
ATOM 835 C C . ALA A 1 118 ? -23.718 30.186 -7.141 1.00 18.50 714 ALA A C 1
ATOM 836 O O . ALA A 1 118 ? -23.725 31.000 -8.063 1.00 16.64 714 ALA A O 1
ATOM 838 N N . VAL A 1 119 ? -24.156 28.939 -7.277 1.00 16.07 715 VAL A N 1
ATOM 839 C CA . VAL A 1 119 ? -24.686 28.461 -8.539 1.00 16.75 715 VAL A CA 1
ATOM 840 C C . VAL A 1 119 ? -26.012 29.163 -8.819 1.00 16.75 715 VAL A C 1
ATOM 841 O O . VAL A 1 119 ? -26.276 29.580 -9.957 1.00 21.14 715 VAL A O 1
ATOM 845 N N . GLU A 1 120 ? -26.886 29.265 -7.817 1.00 18.74 716 GLU A N 1
ATOM 846 C CA . GLU A 1 120 ? -28.165 29.948 -8.035 1.00 20.17 716 GLU A CA 1
ATOM 847 C C . GLU A 1 120 ? -27.951 31.408 -8.411 1.00 20.33 716 GLU A C 1
ATOM 848 O O . GLU A 1 120 ? -28.724 31.973 -9.194 1.00 20.73 716 GLU A O 1
ATOM 854 N N . ALA A 1 121 ? -26.912 32.010 -7.832 1.00 18.07 717 ALA A N 1
ATOM 855 C CA . ALA A 1 121 ? -26.567 33.408 -8.126 1.00 18.69 717 ALA A CA 1
ATOM 856 C C . ALA A 1 121 ? -25.847 33.560 -9.457 1.00 20.30 717 ALA A C 1
ATOM 857 O O . ALA A 1 121 ? -25.570 34.697 -9.868 1.00 19.76 717 ALA A O 1
ATOM 859 N N . ALA A 1 122 ? -25.535 32.433 -10.113 1.00 17.72 718 ALA A N 1
ATOM 860 C CA . ALA A 1 122 ? -24.764 32.409 -11.376 1.00 18.68 718 ALA A CA 1
ATOM 861 C C . ALA A 1 122 ? -23.472 33.221 -11.247 1.00 20.35 718 ALA A C 1
ATOM 862 O O . ALA A 1 122 ? -23.106 34.003 -12.114 1.00 21.29 718 ALA A O 1
ATOM 864 N N . ASN A 1 123 ? -22.793 33.016 -10.136 1.00 16.43 719 ASN A N 1
ATOM 865 C CA . ASN A 1 123 ? -21.576 33.757 -9.834 1.00 16.50 719 ASN A CA 1
ATOM 866 C C . ASN A 1 123 ? -20.360 32.975 -10.294 1.00 15.58 719 ASN A C 1
ATOM 867 O O . ASN A 1 123 ? -19.885 32.077 -9.585 1.00 16.88 719 ASN A O 1
ATOM 872 N N . ALA A 1 124 ? -19.885 33.255 -11.507 1.00 15.81 720 ALA A N 1
ATOM 873 C CA . ALA A 1 124 ? -18.811 32.443 -12.058 1.00 15.91 720 ALA A CA 1
ATOM 874 C C . ALA A 1 124 ? -17.558 32.398 -11.192 1.00 18.30 720 ALA A C 1
ATOM 875 O O . ALA A 1 124 ? -16.946 31.339 -11.018 1.00 16.33 720 ALA A O 1
ATOM 877 N N . ASP A 1 125 ? -17.183 33.543 -10.630 1.00 18.59 721 ASP A N 1
ATOM 878 C CA . ASP A 1 125 ? -15.939 33.608 -9.875 1.00 16.48 721 ASP A CA 1
ATOM 879 C C . ASP A 1 125 ? -16.039 32.801 -8.588 1.00 16.84 721 ASP A C 1
ATOM 880 O O . ASP A 1 125 ? -15.104 32.071 -8.242 1.00 16.51 721 ASP A O 1
ATOM 885 N N . ILE A 1 126 ? -17.146 32.933 -7.855 1.00 16.59 722 ILE A N 1
ATOM 886 C CA . ILE A 1 126 ? -17.208 32.236 -6.580 1.00 16.06 722 ILE A CA 1
ATOM 887 C C . ILE A 1 126 ? -17.438 30.745 -6.818 1.00 17.09 722 ILE A C 1
ATOM 888 O O . ILE A 1 126 ? -16.880 29.915 -6.104 1.00 15.90 722 ILE A O 1
ATOM 893 N N . VAL A 1 127 ? -18.223 30.380 -7.826 1.00 15.33 723 VAL A N 1
ATOM 894 C CA . VAL A 1 127 ? -18.365 28.949 -8.119 1.00 16.06 723 VAL A CA 1
ATOM 895 C C . VAL A 1 127 ? -16.992 28.359 -8.463 1.00 16.93 723 VAL A C 1
ATOM 896 O O . VAL A 1 127 ? -16.647 27.247 -8.026 1.00 15.46 723 VAL A O 1
ATOM 900 N N . THR A 1 128 ? -16.220 29.093 -9.260 1.00 17.53 724 THR A N 1
ATOM 901 C CA . THR A 1 128 ? -14.885 28.625 -9.653 1.00 16.90 724 THR A CA 1
ATOM 902 C C . THR A 1 128 ? -13.973 28.376 -8.428 1.00 15.44 724 THR A C 1
ATOM 903 O O . THR A 1 128 ? -13.350 27.308 -8.325 1.00 16.84 724 THR A O 1
ATOM 907 N N . LEU A 1 129 ? -13.932 29.312 -7.489 1.00 16.52 725 LEU A N 1
ATOM 908 C CA . LEU A 1 129 ? -13.119 29.132 -6.272 1.00 16.78 725 LEU A CA 1
ATOM 909 C C . LEU A 1 129 ? -13.611 27.923 -5.457 1.00 15.64 725 LEU A C 1
ATOM 910 O O . LEU A 1 129 ? -12.794 27.121 -4.980 1.00 15.25 725 LEU A O 1
ATOM 915 N N . LEU A 1 130 ? -14.926 27.801 -5.274 1.00 13.84 726 LEU A N 1
ATOM 916 C CA . LEU A 1 130 ? -15.474 26.684 -4.499 1.00 13.87 726 LEU A CA 1
ATOM 917 C C . LEU A 1 130 ? -15.165 25.358 -5.187 1.00 15.23 726 LEU A C 1
ATOM 918 O O . LEU A 1 130 ? -14.768 24.408 -4.512 1.00 18.33 726 LEU A O 1
ATOM 923 N N . ARG A 1 131 ? -15.321 25.286 -6.514 1.00 15.49 727 ARG A N 1
ATOM 924 C CA A ARG A 1 131 ? -15.094 24.035 -7.220 0.56 16.09 727 ARG A CA 1
ATOM 925 C CA B ARG A 1 131 ? -15.097 24.027 -7.207 0.44 16.15 727 ARG A CA 1
ATOM 926 C C . ARG A 1 131 ? -13.618 23.678 -7.241 1.00 15.79 727 ARG A C 1
ATOM 927 O O . ARG A 1 131 ? -13.274 22.526 -7.084 1.00 18.88 727 ARG A O 1
ATOM 942 N N . LEU A 1 132 ? -12.742 24.670 -7.418 1.00 15.38 728 LEU A N 1
ATOM 943 C CA . LEU A 1 132 ? -11.298 24.348 -7.456 1.00 16.83 728 LEU A CA 1
ATOM 944 C C . LEU A 1 132 ? -10.780 23.939 -6.064 1.00 13.32 728 LEU A C 1
ATOM 945 O O . LEU A 1 132 ? -9.901 23.079 -5.940 1.00 17.48 728 LEU A O 1
ATOM 950 N N . ALA A 1 133 ? -11.370 24.512 -5.013 1.00 16.65 729 ALA A N 1
ATOM 951 C CA . ALA A 1 133 ? -11.036 24.046 -3.658 1.00 15.37 729 ALA A CA 1
ATOM 952 C C . ALA A 1 133 ? -11.518 22.612 -3.414 1.00 14.58 729 ALA A C 1
ATOM 953 O O . ALA A 1 133 ? -10.831 21.837 -2.738 1.00 17.09 729 ALA A O 1
ATOM 955 N N . ARG A 1 134 ? -12.685 22.253 -3.958 1.00 14.85 730 ARG A N 1
ATOM 956 C CA . ARG A 1 134 ? -13.158 20.873 -3.893 1.00 16.08 730 ARG A CA 1
ATOM 957 C C . ARG A 1 134 ? -12.216 19.940 -4.653 1.00 16.46 730 ARG A C 1
ATOM 958 O O . ARG A 1 134 ? -11.952 18.841 -4.209 1.00 18.44 730 ARG A O 1
ATOM 966 N N . MET A 1 135 ? -11.733 20.377 -5.813 1.00 17.71 731 MET A N 1
ATOM 967 C CA . MET A 1 135 ? -10.793 19.570 -6.576 1.00 18.14 731 MET A CA 1
ATOM 968 C C . MET A 1 135 ? -9.540 19.265 -5.728 1.00 18.51 731 MET A C 1
ATOM 969 O O . MET A 1 135 ? -9.052 18.138 -5.719 1.00 19.43 731 MET A O 1
ATOM 974 N N . ASN A 1 136 ? -9.049 20.275 -5.012 1.00 18.11 732 ASN A N 1
ATOM 975 C CA . ASN A 1 136 ? -7.935 20.082 -4.091 1.00 18.35 732 ASN A CA 1
ATOM 976 C C . ASN A 1 136 ? -8.283 19.084 -2.993 1.00 20.62 732 ASN A C 1
ATOM 977 O O . ASN A 1 136 ? -7.459 18.247 -2.636 1.00 22.23 732 ASN A O 1
ATOM 982 N N . GLU A 1 137 ? -9.505 19.170 -2.484 1.00 20.04 733 GLU A N 1
ATOM 983 C CA . GLU A 1 137 ? -9.956 18.186 -1.470 1.00 23.84 733 GLU A CA 1
ATOM 984 C C . GLU A 1 137 ? -9.910 16.781 -2.038 1.00 25.58 733 GLU A C 1
ATOM 985 O O . GLU A 1 137 ? -9.411 15.837 -1.398 1.00 28.16 733 GLU A O 1
ATOM 991 N N . GLU A 1 138 ? -10.406 16.629 -3.255 1.00 25.52 734 GLU A N 1
ATOM 992 C CA . GLU A 1 138 ? -10.446 15.295 -3.870 1.00 26.24 734 GLU A CA 1
ATOM 993 C C . GLU A 1 138 ? -9.051 14.760 -4.204 1.00 29.54 734 GLU A C 1
ATOM 994 O O . GLU A 1 138 ? -8.778 13.551 -4.075 1.00 32.21 734 GLU A O 1
ATOM 1000 N N . MET A 1 139 ? -8.169 15.642 -4.660 1.00 26.67 735 MET A N 1
ATOM 1001 C CA . MET A 1 139 ? -6.788 15.272 -4.939 1.00 30.72 735 MET A CA 1
ATOM 1002 C C . MET A 1 139 ? -6.080 14.817 -3.666 1.00 36.88 735 MET A C 1
ATOM 1003 O O . MET A 1 139 ? -5.289 13.865 -3.690 1.00 41.05 735 MET A O 1
ATOM 1008 N N . ARG A 1 140 ? -6.386 15.482 -2.557 1.00 35.90 736 ARG A N 1
ATOM 1009 C CA . ARG A 1 140 ? -5.766 15.168 -1.274 1.00 42.12 736 ARG A CA 1
ATOM 1010 C C . ARG A 1 140 ? -6.306 13.851 -0.720 1.00 49.04 736 ARG A C 1
ATOM 1011 O O . ARG A 1 140 ? -5.544 13.022 -0.218 1.00 51.88 736 ARG A O 1
ATOM 1013 N N . GLU A 1 141 ? -7.622 13.668 -0.823 1.00 50.43 737 GLU A N 1
ATOM 1014 C CA . GLU A 1 141 ? -8.311 12.491 -0.294 1.00 52.83 737 GLU A CA 1
ATOM 1015 C C . GLU A 1 141 ? -7.790 11.197 -0.913 1.00 57.18 737 GLU A C 1
ATOM 1016 O O . GLU A 1 141 ? -7.752 10.155 -0.252 1.00 59.22 737 GLU A O 1
ATOM 1018 N N . SER A 1 142 ? -7.372 11.262 -2.174 1.00 59.26 738 SER A N 1
ATOM 1019 C CA . SER A 1 142 ? -6.779 10.097 -2.836 1.00 62.34 738 SER A CA 1
ATOM 1020 C C . SER A 1 142 ? -5.373 9.815 -2.303 1.00 63.96 738 SER A C 1
ATOM 1021 O O . SER A 1 142 ? -4.795 8.761 -2.570 1.00 66.95 738 SER A O 1
ATOM 1024 N N . GLU A 1 143 ? -4.830 10.767 -1.551 1.00 77.09 739 GLU A N 1
ATOM 1025 C CA . GLU A 1 143 ? -3.500 10.629 -0.974 1.00 75.91 739 GLU A CA 1
ATOM 1026 C 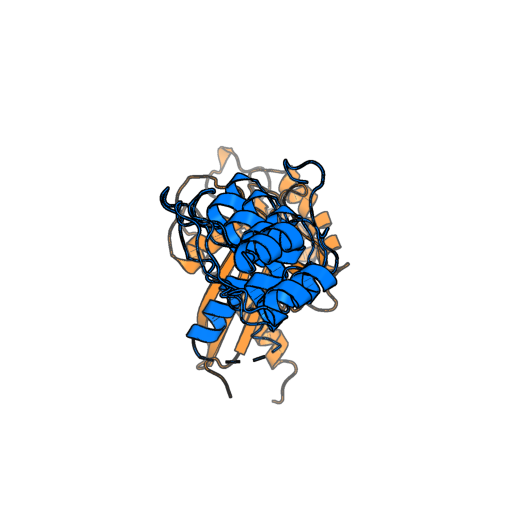C . GLU A 1 143 ? -3.542 10.803 0.542 1.00 73.20 739 GLU A C 1
ATOM 1027 O O . GLU A 1 143 ? -3.821 9.856 1.282 1.00 73.21 739 GLU A O 1
ATOM 1029 N N . ASP A 1 151 ? 1.877 23.259 -7.806 1.00 58.81 747 ASP A N 1
ATOM 1030 C CA . ASP A 1 151 ? 1.945 21.804 -7.779 1.00 61.78 747 ASP A CA 1
ATOM 1031 C C . ASP A 1 151 ? 0.919 21.218 -8.740 1.00 59.47 747 ASP A C 1
ATOM 1032 O O . ASP A 1 151 ? -0.205 21.706 -8.816 1.00 60.01 747 ASP A O 1
ATOM 1034 N N . GLU A 1 152 ? 1.307 20.176 -9.469 1.00 59.35 748 GLU A N 1
ATOM 1035 C CA . GLU A 1 152 ? 0.426 19.535 -10.449 1.00 58.25 748 GLU A CA 1
ATOM 1036 C C . GLU A 1 152 ? -0.879 19.030 -9.831 1.00 55.09 748 GLU A C 1
ATOM 1037 O O . GLU A 1 152 ? -1.925 19.012 -10.492 1.00 54.09 748 GLU A O 1
ATOM 1039 N N . THR A 1 153 ? -0.811 18.627 -8.563 1.00 50.78 749 THR A N 1
ATOM 1040 C CA . THR A 1 153 ? -1.976 18.099 -7.857 1.00 48.34 749 THR A CA 1
ATOM 1041 C C . THR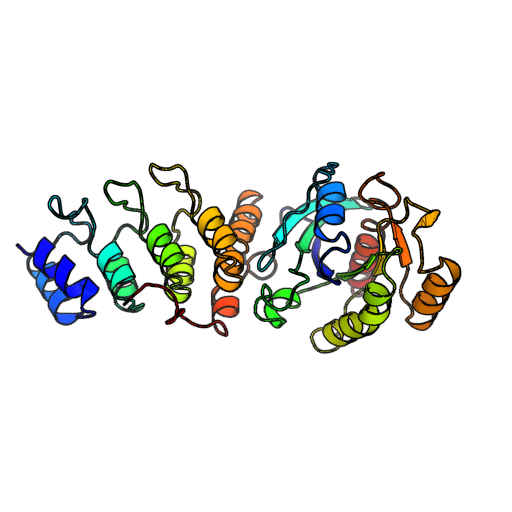 A 1 153 ? -2.736 19.179 -7.099 1.00 44.69 749 THR A C 1
ATOM 1042 O O . THR A 1 153 ? -3.818 18.931 -6.571 1.00 44.32 749 THR A O 1
ATOM 1046 N N . TYR A 1 154 ? -2.162 20.374 -7.028 1.00 39.59 750 TYR A N 1
ATOM 1047 C CA . TYR A 1 154 ? -2.685 21.383 -6.121 1.00 31.81 750 TYR A CA 1
ATOM 1048 C C . TYR A 1 154 ? -2.994 22.709 -6.827 1.00 26.62 750 TYR A C 1
ATOM 1049 O O . TYR A 1 154 ? -2.077 23.408 -7.250 1.00 28.90 750 TYR A O 1
ATOM 1058 N N . GLN A 1 155 ? -4.283 23.042 -6.947 1.00 23.64 751 GLN A N 1
ATOM 1059 C CA . GLN A 1 155 ? -4.705 24.291 -7.571 1.00 23.08 751 GLN A CA 1
ATOM 1060 C C . GLN A 1 155 ? -4.375 25.479 -6.693 1.00 21.23 751 GLN A C 1
ATOM 1061 O O . GLN A 1 155 ? -4.733 25.506 -5.530 1.00 21.27 751 GLN A O 1
ATOM 1067 N N . ASP A 1 156 ? -3.687 26.465 -7.263 1.00 19.97 752 ASP A N 1
ATOM 1068 C CA . ASP A 1 156 ? -3.361 27.708 -6.562 1.00 18.84 752 ASP A CA 1
ATOM 1069 C C . ASP A 1 156 ? -4.563 28.660 -6.664 1.00 20.21 752 ASP A C 1
ATOM 1070 O O . ASP A 1 156 ? -4.648 29.457 -7.616 1.00 20.45 752 ASP A O 1
ATOM 1075 N N . ILE A 1 157 ? -5.512 28.600 -5.730 1.00 18.57 753 ILE A N 1
ATOM 1076 C CA . ILE A 1 157 ? -6.740 29.365 -5.967 1.00 18.76 753 ILE A CA 1
ATOM 1077 C C . ILE A 1 157 ? -6.480 30.858 -5.719 1.00 19.76 753 ILE A C 1
ATOM 1078 O O . ILE A 1 157 ? -7.253 31.701 -6.201 1.00 18.30 753 ILE A O 1
ATOM 1083 N N . PHE A 1 158 ? -5.417 31.198 -4.977 1.00 18.04 754 PHE A N 1
ATOM 1084 C CA . PHE A 1 158 ? -5.076 32.622 -4.881 1.00 16.38 754 PHE A CA 1
ATOM 1085 C C . PHE A 1 158 ? -4.725 33.178 -6.252 1.00 17.51 754 PHE A C 1
ATOM 1086 O O . PHE A 1 158 ? -5.121 34.298 -6.611 1.00 17.64 754 PHE A O 1
ATOM 1094 N N . ARG A 1 159 ? -3.925 32.424 -7.001 1.00 18.99 755 ARG A N 1
ATOM 1095 C CA . ARG A 1 159 ? -3.553 32.862 -8.333 1.00 19.16 755 ARG A CA 1
ATOM 1096 C C . ARG A 1 159 ? -4.801 33.052 -9.185 1.00 18.19 755 ARG A C 1
ATOM 1097 O O . ARG A 1 159 ? -4.920 34.040 -9.927 1.00 19.21 755 ARG A O 1
ATOM 1105 N N . ASP A 1 160 ? -5.734 32.115 -9.076 1.00 17.03 756 ASP A N 1
ATOM 1106 C CA . ASP A 1 160 ? -7.008 32.231 -9.810 1.00 20.54 756 ASP A CA 1
ATOM 1107 C C . ASP A 1 160 ? -7.857 33.423 -9.339 1.00 19.96 756 ASP A C 1
ATOM 1108 O O . ASP A 1 160 ? -8.567 34.032 -10.163 1.00 26.65 756 ASP A O 1
ATOM 1113 N N . PHE A 1 161 ? -7.782 33.739 -8.051 1.00 18.76 757 PHE A N 1
ATOM 1114 C CA . PHE A 1 161 ? -8.502 34.863 -7.484 1.00 16.93 757 PHE A CA 1
ATOM 1115 C C . PHE A 1 161 ? -7.867 36.197 -7.929 1.00 20.39 757 PHE A C 1
ATOM 1116 O O . PHE A 1 161 ? -8.572 37.226 -8.065 1.00 19.11 757 PHE A O 1
ATOM 1124 N N . SER A 1 162 ? -6.546 36.200 -8.129 1.00 26.14 758 SER A N 1
ATOM 1125 C CA . SER A 1 162 ? -5.790 37.451 -8.223 1.00 29.85 758 SER A CA 1
ATOM 1126 C C . SER A 1 162 ? -6.270 38.405 -9.332 1.00 31.91 758 SER A C 1
ATOM 1127 O O . SER A 1 162 ? -6.067 39.605 -9.218 1.00 35.73 758 SER A O 1
ATOM 1130 N N . GLN A 1 163 ? -6.938 37.903 -10.368 1.00 30.10 759 GLN A N 1
ATOM 1131 C CA . GLN A 1 163 ? -7.437 38.819 -11.401 1.00 37.16 759 GLN A CA 1
ATOM 1132 C C . GLN A 1 163 ? -8.960 38.907 -11.426 1.00 32.75 759 GLN A C 1
ATOM 1133 O O . GLN A 1 163 ? -9.526 39.562 -12.311 1.00 39.19 759 GLN A O 1
ATOM 1139 N N . MET A 1 164 ? -9.609 38.275 -10.450 1.00 30.36 760 MET A N 1
ATOM 1140 C CA . MET A 1 164 ? -11.057 38.429 -10.223 1.00 30.77 760 MET A CA 1
ATOM 1141 C C . MET A 1 164 ? -11.377 39.703 -9.428 1.00 40.70 760 MET A C 1
ATOM 1142 O O . MET A 1 164 ? -10.554 40.178 -8.643 1.00 41.21 760 MET A O 1
ATOM 1147 N N . ALA A 1 165 ? -12.591 40.222 -9.588 1.00 40.38 761 ALA A N 1
ATOM 1148 C CA . ALA A 1 165 ? -13.056 41.314 -8.734 1.00 45.84 761 ALA A CA 1
ATOM 1149 C C . ALA A 1 165 ? -13.179 40.827 -7.290 1.00 44.20 761 ALA A C 1
ATOM 1150 O O . ALA A 1 165 ? -13.661 39.720 -7.039 1.00 37.83 761 ALA A O 1
ATOM 1152 N N . SER A 1 166 ? -12.748 41.655 -6.341 1.00 45.07 762 SER A N 1
ATOM 1153 C CA . SER A 1 166 ? -12.733 41.253 -4.936 1.00 45.65 762 SER A CA 1
ATOM 1154 C C . SER A 1 166 ? -14.158 41.165 -4.364 1.00 45.45 762 SER A C 1
ATOM 1155 O O . SER A 1 166 ? -14.387 40.520 -3.337 1.00 37.11 762 SER A O 1
ATOM 1158 N N . ASN A 1 167 ? -15.106 41.804 -5.052 1.00 47.47 763 ASN A N 1
ATOM 1159 C CA . ASN A 1 167 ? -16.496 41.876 -4.622 1.00 49.38 763 ASN A CA 1
ATOM 1160 C C . ASN A 1 167 ? -17.402 42.335 -5.765 1.00 49.92 763 ASN A C 1
ATOM 1161 O O . ASN A 1 167 ? -16.926 42.682 -6.848 1.00 47.14 763 ASN A O 1
ATOM 1166 N N . ASN A 1 168 ? -18.709 42.348 -5.523 1.00 52.39 764 ASN A N 1
ATOM 1167 C CA . ASN A 1 168 ? -19.635 42.913 -6.493 1.00 56.38 764 ASN A CA 1
ATOM 1168 C C . ASN A 1 168 ? -20.493 43.977 -5.803 1.00 60.52 764 ASN A C 1
ATOM 1169 O O . ASN A 1 168 ? -21.406 43.649 -5.032 1.00 56.05 764 ASN A O 1
ATOM 1174 N N . PRO A 1 169 ? -20.185 45.261 -6.069 1.00 67.34 765 PRO A N 1
ATOM 1175 C CA . PRO A 1 169 ? -20.872 46.402 -5.446 1.00 72.23 765 PRO A CA 1
ATOM 1176 C C . PRO A 1 169 ? -22.331 46.546 -5.881 1.00 75.54 765 PRO A C 1
ATOM 1177 O O . PRO A 1 169 ? -23.059 47.347 -5.290 1.00 77.47 765 PRO A O 1
ATOM 1181 N N . GLU A 1 170 ? -22.749 45.790 -6.893 1.00 75.07 766 GLU A N 1
ATOM 1182 C CA . GLU A 1 170 ? -24.136 45.833 -7.353 1.00 79.41 766 GLU A CA 1
ATOM 1183 C C . GLU A 1 170 ? -25.017 44.850 -6.570 1.00 75.86 766 GLU A C 1
ATOM 1184 O O . GLU A 1 170 ? -26.246 44.966 -6.551 1.00 77.05 766 GLU A O 1
ATOM 1186 N N . LYS A 1 171 ? -24.366 43.887 -5.924 1.00 68.62 767 LYS A N 1
ATOM 1187 C CA . LYS A 1 171 ? -25.010 42.969 -4.987 1.00 63.90 767 LYS A CA 1
ATOM 1188 C C . LYS A 1 171 ? -25.445 43.721 -3.727 1.00 63.02 767 LYS A C 1
ATOM 1189 O O . LYS A 1 171 ? -24.831 44.725 -3.360 1.00 57.58 767 LYS A O 1
ATOM 1195 N N . LEU A 1 172 ? -26.500 43.249 -3.066 1.00 54.41 768 LEU A N 1
ATOM 1196 C CA . LEU A 1 172 ? -26.888 43.840 -1.795 1.00 54.89 768 LEU A CA 1
ATOM 1197 C C . LEU A 1 172 ? -25.815 43.551 -0.743 1.00 53.02 768 LEU A C 1
ATOM 1198 O O . LEU A 1 172 ? -25.696 42.426 -0.269 1.00 50.01 768 LEU A O 1
A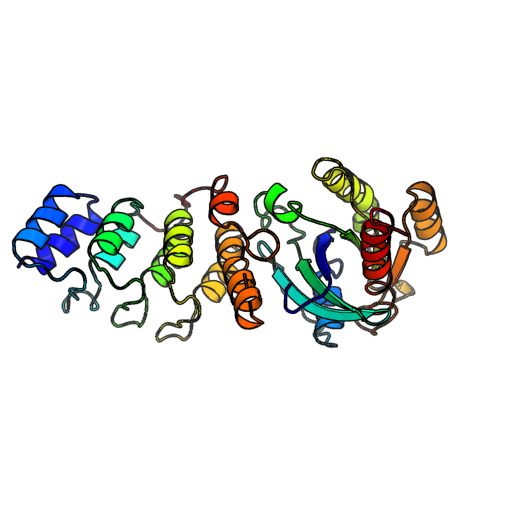TOM 1203 N N . ASN A 1 173 ? -25.022 44.568 -0.414 1.00 53.57 769 ASN A N 1
ATOM 1204 C CA . ASN A 1 173 ? -24.025 44.489 0.656 1.00 49.08 769 ASN A CA 1
ATOM 1205 C C . ASN A 1 173 ? -23.705 45.897 1.154 1.00 72.14 769 ASN A C 1
ATOM 1206 O O . ASN A 1 173 ? -24.478 46.822 0.918 1.00 54.53 769 ASN A O 1
ATOM 1211 N N . ARG A 1 174 ? -22.576 46.070 1.837 1.00 29.77 770 ARG A N 1
ATOM 1212 C CA . ARG A 1 174 ? -22.231 47.397 2.357 1.00 32.88 770 ARG A CA 1
ATOM 1213 C C . ARG A 1 174 ? -21.968 48.392 1.220 1.00 38.18 770 ARG A C 1
ATOM 1214 O O . ARG A 1 174 ? -22.339 49.567 1.325 1.00 39.88 770 ARG A O 1
ATOM 1222 N N . ALA B 2 8 ? 7.147 9.928 -6.290 1.00 47.75 2 ALA B N 1
ATOM 1223 C CA . ALA B 2 8 ? 6.290 8.747 -6.250 1.00 37.32 2 ALA B CA 1
ATOM 1224 C C . ALA B 2 8 ? 4.917 9.140 -5.709 1.00 36.42 2 ALA B C 1
ATOM 1225 O O . ALA B 2 8 ? 4.803 9.710 -4.627 1.00 43.83 2 ALA B O 1
ATOM 1227 N N . ARG B 2 9 ? 3.875 8.879 -6.492 1.00 27.78 3 ARG B N 1
ATOM 1228 C CA . ARG B 2 9 ? 2.517 9.272 -6.131 1.00 28.69 3 ARG B CA 1
ATOM 1229 C C . ARG B 2 9 ? 1.523 8.116 -6.316 1.00 24.97 3 ARG B C 1
ATOM 1230 O O . ARG B 2 9 ? 1.917 6.998 -6.679 1.00 23.81 3 ARG B O 1
ATOM 1238 N N . ASP B 2 10 ? 0.249 8.383 -6.061 1.00 23.84 4 ASP B N 1
ATOM 1239 C CA . ASP B 2 10 ? -0.778 7.333 -6.162 1.00 25.95 4 ASP B CA 1
ATOM 1240 C C . ASP B 2 10 ? -0.972 6.876 -7.612 1.00 24.22 4 ASP B C 1
ATOM 1241 O O . ASP B 2 10 ? -1.302 5.708 -7.866 1.00 21.10 4 ASP B O 1
ATOM 1246 N N . TYR B 2 11 ? -0.743 7.795 -8.544 1.00 20.21 5 TYR B N 1
ATOM 1247 C CA . TYR B 2 11 ? -0.882 7.560 -9.979 1.00 18.85 5 TYR B CA 1
ATOM 1248 C C . TYR B 2 11 ? 0.481 7.460 -10.615 1.00 24.75 5 TYR B C 1
ATOM 1249 O O . TYR B 2 11 ? 1.471 7.874 -10.013 1.00 22.96 5 TYR B O 1
ATOM 1258 N N . ASP B 2 12 ? 0.533 6.969 -11.851 1.00 18.56 6 ASP B N 1
ATOM 1259 C CA . ASP B 2 12 ? 1.808 6.982 -12.586 1.00 19.23 6 ASP B CA 1
ATOM 1260 C C . ASP B 2 12 ? 1.930 8.222 -13.476 1.00 19.92 6 ASP B C 1
ATOM 1261 O O . ASP B 2 12 ? 3.036 8.727 -13.704 1.00 22.56 6 ASP B O 1
ATOM 1266 N N . HIS B 2 13 ? 0.793 8.695 -13.975 1.00 17.94 7 HIS B N 1
ATOM 1267 C CA . HIS B 2 13 ? 0.731 9.890 -14.781 1.00 19.37 7 HIS B CA 1
ATOM 1268 C C . HIS B 2 13 ? -0.499 10.688 -14.386 1.00 17.42 7 HIS B C 1
ATOM 1269 O O . HIS B 2 13 ? -1.566 10.110 -14.128 1.00 19.09 7 HIS B O 1
ATOM 1276 N N . LEU B 2 14 ? -0.367 12.006 -14.404 1.00 17.11 8 LEU B N 1
ATOM 1277 C CA . LEU B 2 14 ? -1.513 12.890 -14.189 1.00 18.91 8 LEU B CA 1
ATOM 1278 C C . LEU B 2 14 ? -1.653 13.833 -15.375 1.00 19.43 8 LEU B C 1
ATOM 1279 O O . LEU B 2 14 ? -0.673 14.487 -15.747 1.00 21.46 8 LEU B O 1
ATOM 1284 N N . PHE B 2 15 ? -2.848 13.888 -15.973 1.00 16.39 9 PHE B N 1
ATOM 1285 C CA . PHE B 2 15 ? -3.097 14.840 -17.058 1.00 16.26 9 PHE B CA 1
ATOM 1286 C C . PHE B 2 15 ? -4.320 15.700 -16.803 1.00 16.82 9 PHE B C 1
ATOM 1287 O O . PHE B 2 15 ? -5.355 15.216 -16.289 1.00 17.20 9 PHE B O 1
ATOM 1295 N N . LYS B 2 16 ? -4.212 16.970 -17.180 1.00 15.57 10 LYS B N 1
ATOM 1296 C CA . LYS B 2 16 ? -5.366 17.863 -17.197 1.00 15.51 10 LYS B CA 1
ATOM 1297 C C . LYS B 2 16 ? -5.960 17.916 -18.596 1.00 17.84 10 LYS B C 1
ATOM 1298 O O . LYS B 2 16 ? -5.246 18.211 -19.549 1.00 17.60 10 LYS B O 1
ATOM 1304 N N . LEU B 2 17 ? -7.251 17.593 -18.703 1.00 16.63 11 LEU B N 1
ATOM 1305 C CA . LEU B 2 17 ? -7.980 17.719 -19.959 1.00 16.52 11 LEU B CA 1
ATOM 1306 C C . LEU B 2 17 ? -8.992 18.829 -19.808 1.00 15.46 11 LEU B C 1
ATOM 1307 O O . LEU B 2 17 ? -9.572 18.967 -18.741 1.00 18.61 11 LEU B O 1
ATOM 1312 N N . LEU B 2 18 ? -9.191 19.648 -20.851 1.00 13.99 12 LEU B N 1
ATOM 1313 C CA . LEU B 2 18 ? -10.134 20.763 -20.785 1.00 14.52 12 LEU B CA 1
ATOM 1314 C C . LEU B 2 18 ? -11.167 20.597 -21.881 1.00 16.16 12 LEU B C 1
ATOM 1315 O O . LEU B 2 18 ? -10.791 20.420 -23.037 1.00 17.24 12 LEU B O 1
ATOM 1320 N N . ILE B 2 19 ? -12.458 20.641 -21.525 1.00 15.13 13 ILE B N 1
ATOM 1321 C CA . ILE B 2 19 ? -13.541 20.572 -22.525 1.00 14.55 13 ILE B CA 1
ATOM 1322 C C . ILE B 2 19 ? -14.085 21.967 -22.823 1.00 13.48 13 ILE B C 1
ATOM 1323 O O . ILE B 2 19 ? -14.539 22.667 -21.896 1.00 16.05 13 ILE B O 1
ATOM 1328 N N . ILE B 2 20 ? -13.992 22.384 -24.088 1.00 16.38 14 ILE B N 1
ATOM 1329 C CA . ILE B 2 20 ? -14.448 23.710 -24.509 1.00 16.57 14 ILE B CA 1
ATOM 1330 C C . ILE B 2 20 ? -15.412 23.583 -25.675 1.00 18.22 14 ILE B C 1
ATOM 1331 O O . ILE B 2 20 ? -15.516 22.523 -26.308 1.00 15.09 14 ILE B O 1
ATOM 1336 N N . GLY B 2 21 ? -16.134 24.671 -25.940 1.00 16.01 15 GLY B N 1
ATOM 1337 C CA . GLY B 2 21 ? -17.134 24.646 -27.005 1.00 15.36 15 GLY B CA 1
ATOM 1338 C C . GLY B 2 21 ? -18.354 25.453 -26.614 1.00 16.89 15 GLY B C 1
ATOM 1339 O O . GLY B 2 21 ? -18.492 25.796 -25.442 1.00 18.09 15 GLY B O 1
ATOM 1340 N N . ASP B 2 22 ? -19.232 25.749 -27.567 1.00 17.38 16 ASP B N 1
ATOM 1341 C CA . ASP B 2 22 ? -20.387 26.601 -27.313 1.00 18.01 16 ASP B CA 1
ATOM 1342 C C . ASP B 2 22 ? -21.333 26.037 -26.258 1.00 20.05 16 ASP B C 1
ATOM 1343 O O . ASP B 2 22 ? -21.454 24.817 -26.085 1.00 20.86 16 ASP B O 1
ATOM 1348 N N . SER B 2 23 ? -22.061 26.937 -25.600 1.00 20.01 17 SER B N 1
ATOM 1349 C CA . SER B 2 23 ? -23.073 26.529 -24.646 1.00 19.51 17 SER B CA 1
ATOM 1350 C C . SER B 2 23 ? -24.106 25.653 -25.354 1.00 20.77 17 SER B C 1
ATOM 1351 O O . SER B 2 23 ? -24.520 25.938 -26.479 1.00 22.73 17 SER B O 1
ATOM 1354 N N . GLY B 2 24 ? -24.494 24.556 -24.711 1.00 20.17 18 GLY B N 1
ATOM 1355 C CA . GLY B 2 24 ? -25.566 23.702 -25.185 1.00 18.79 18 GLY B CA 1
ATOM 1356 C C . GLY B 2 24 ? -25.089 22.524 -26.007 1.00 20.32 18 GLY B C 1
ATOM 1357 O O . GLY B 2 24 ? -25.886 21.666 -26.378 1.00 20.58 18 GLY B O 1
ATOM 1358 N N . VAL B 2 25 ? -23.799 22.470 -26.311 1.00 15.78 19 VAL B N 1
ATOM 1359 C CA . VAL B 2 25 ? -23.373 21.441 -27.278 1.00 18.73 19 VAL B CA 1
ATOM 1360 C C . VAL B 2 25 ? -23.246 20.056 -26.656 1.00 18.27 19 VAL B C 1
ATOM 1361 O O . VAL B 2 25 ? -23.233 19.051 -27.382 1.00 20.35 19 VAL B O 1
ATOM 1365 N N . GLY B 2 26 ? -23.136 19.992 -25.324 1.00 16.62 20 GLY B N 1
ATOM 1366 C CA . GLY B 2 26 ? -23.099 18.698 -24.685 1.00 15.98 20 GLY B CA 1
ATOM 1367 C C . GLY B 2 26 ? -21.820 18.411 -23.926 1.00 14.11 20 GLY B C 1
ATOM 1368 O O . GLY B 2 26 ? -21.551 17.254 -23.626 1.00 16.24 20 GLY B O 1
ATOM 1369 N N . LYS B 2 27 ? -21.018 19.439 -23.642 1.00 16.08 21 LYS B N 1
ATOM 1370 C CA . LYS B 2 27 ? -19.765 19.254 -22.870 1.00 14.99 21 LYS B CA 1
ATOM 1371 C C . LYS B 2 27 ? -19.972 18.515 -21.544 1.00 15.03 21 LYS B C 1
ATOM 1372 O O . LYS B 2 27 ? -19.295 17.515 -21.276 1.00 15.15 21 LYS B O 1
ATOM 1378 N N . SER B 2 28 ? -20.891 19.021 -20.731 1.00 15.97 22 SER B N 1
ATOM 1379 C CA . SER B 2 28 ? -21.117 18.448 -19.413 1.00 17.22 22 SER B CA 1
ATOM 1380 C C . SER B 2 28 ? -21.690 17.044 -19.538 1.00 19.23 22 SER B C 1
ATOM 1381 O O . SER B 2 28 ? -21.392 16.162 -18.722 1.00 19.31 22 SER B O 1
ATOM 1384 N N . SER B 2 29 ? -22.521 16.842 -20.558 1.00 15.46 23 SER B N 1
ATOM 1385 C CA . SER B 2 29 ? -23.116 15.538 -20.780 1.00 16.24 23 SER B CA 1
ATOM 1386 C C . SER B 2 29 ? -22.090 14.479 -21.207 1.00 16.83 23 SER B C 1
ATOM 1387 O O . SER B 2 29 ? -22.151 13.330 -20.768 1.00 16.61 23 SER B O 1
ATOM 1390 N N . LEU B 2 30 ? -21.138 14.874 -22.042 1.00 17.33 24 LEU B N 1
ATOM 1391 C CA . LEU B 2 30 ? -20.068 13.967 -22.409 1.00 17.55 24 LEU B CA 1
ATOM 1392 C C . LEU B 2 30 ? -19.263 13.615 -21.175 1.00 17.88 24 LEU B C 1
ATOM 1393 O O . LEU B 2 30 ? -18.899 12.435 -20.975 1.00 19.11 24 LEU B O 1
ATOM 1398 N N . LEU B 2 31 ? -18.981 14.621 -20.351 1.00 16.98 25 LEU B N 1
ATOM 1399 C CA . LEU B 2 31 ? -18.179 14.361 -19.145 1.00 18.94 25 LEU B CA 1
ATOM 1400 C C . LEU B 2 31 ? -18.928 13.434 -18.181 1.00 19.12 25 LEU B C 1
ATOM 1401 O O . LEU B 2 31 ? -18.343 12.503 -17.603 1.00 18.89 25 LEU B O 1
ATOM 1406 N N . LEU B 2 32 ? -20.231 13.652 -18.016 1.00 16.50 26 LEU B N 1
ATOM 1407 C CA . LEU B 2 32 ? -20.985 12.811 -17.095 1.00 17.17 26 LEU B CA 1
ATOM 1408 C C . LEU B 2 32 ? -21.092 11.369 -17.636 1.00 19.39 26 LEU B C 1
ATOM 1409 O O . LEU B 2 32 ? -21.027 10.400 -16.871 1.00 22.71 26 LEU B O 1
ATOM 1414 N N . ARG B 2 33 ? -21.263 11.225 -18.952 1.00 18.57 27 ARG B N 1
ATOM 1415 C CA . ARG B 2 33 ? -21.356 9.890 -19.520 1.00 18.95 27 ARG B CA 1
ATOM 1416 C C . ARG B 2 33 ? -20.049 9.142 -19.274 1.00 18.32 27 ARG B C 1
ATOM 1417 O O . ARG B 2 33 ? -20.057 7.984 -18.836 1.00 21.33 27 ARG B O 1
ATOM 1425 N N . PHE B 2 34 ? -18.927 9.804 -19.528 1.00 20.26 28 PHE B N 1
ATOM 1426 C CA . PHE B 2 34 ? -17.620 9.178 -19.301 1.00 19.99 28 PHE B CA 1
ATOM 1427 C C . PHE B 2 34 ? -17.396 8.856 -17.819 1.00 23.03 28 PHE B C 1
ATOM 1428 O O . PHE B 2 34 ? -16.917 7.767 -17.460 1.00 21.85 28 PHE B O 1
ATOM 1436 N N . ALA B 2 35 ? -17.744 9.809 -16.959 1.00 20.65 29 ALA B N 1
ATOM 1437 C CA . ALA B 2 35 ? -17.398 9.711 -15.536 1.00 19.85 29 ALA B CA 1
ATOM 1438 C C . ALA B 2 35 ? -18.318 8.817 -14.723 1.00 22.60 29 ALA B C 1
ATOM 1439 O O . ALA B 2 35 ? -17.886 8.167 -13.764 1.00 24.98 29 ALA B O 1
ATOM 1441 N N . ASP B 2 36 ? -19.596 8.809 -15.062 1.00 26.10 30 ASP B N 1
ATOM 1442 C CA . ASP B 2 36 ? -20.586 8.116 -14.247 1.00 30.79 30 ASP B CA 1
ATOM 1443 C C . ASP B 2 36 ? -21.481 7.182 -15.059 1.00 31.82 30 ASP B C 1
ATOM 1444 O O . ASP B 2 36 ? -22.354 6.503 -14.504 1.00 36.04 30 ASP B O 1
ATOM 1449 N N . ASN B 2 37 ? -21.265 7.134 -16.370 1.00 22.92 31 ASN B N 1
ATOM 1450 C CA . ASN B 2 37 ? -22.147 6.367 -17.275 1.00 25.69 31 ASN B CA 1
ATOM 1451 C C . ASN B 2 37 ? -23.623 6.703 -17.088 1.00 30.08 31 ASN B C 1
ATOM 1452 O O . ASN B 2 37 ? -24.492 5.820 -17.049 1.00 31.62 31 ASN B O 1
ATOM 1457 N N . THR B 2 38 ? -23.909 7.995 -16.963 1.00 27.35 32 THR B N 1
ATOM 1458 C CA . THR B 2 38 ? -25.291 8.429 -16.872 1.00 31.32 32 THR B CA 1
ATOM 1459 C C . THR B 2 38 ? -25.548 9.546 -17.875 1.00 27.30 32 THR B C 1
ATOM 1460 O O . THR B 2 38 ? -24.604 10.176 -18.375 1.00 25.52 32 THR B O 1
ATOM 1464 N N . PHE B 2 39 ? -26.825 9.745 -18.181 1.00 29.08 33 PHE B N 1
ATOM 1465 C CA . PHE B 2 39 ? -27.287 10.835 -19.027 1.00 27.93 33 PHE B CA 1
ATOM 1466 C C . PHE B 2 39 ? -28.650 11.255 -18.490 1.00 25.13 33 PHE B C 1
ATOM 1467 O O . PHE B 2 39 ? -29.557 10.440 -18.408 1.00 28.77 33 PHE B O 1
ATOM 1475 N N . SER B 2 40 ? -28.791 12.512 -18.113 1.00 26.34 34 SER B N 1
ATOM 1476 C CA . SER B 2 40 ? -30.015 12.925 -17.429 1.00 37.13 34 SER B CA 1
ATOM 1477 C C . SER B 2 40 ? -31.147 13.354 -18.364 1.00 42.25 34 SER B C 1
ATOM 1478 O O . SER B 2 40 ? -32.323 13.095 -18.079 1.00 47.85 34 SER B O 1
ATOM 1481 N N . GLY B 2 41 ? -30.800 14.024 -19.459 1.00 39.66 35 GLY B N 1
ATOM 1482 C CA . GLY B 2 41 ? -31.791 14.541 -20.389 1.00 35.49 35 GLY B CA 1
ATOM 1483 C C . GLY B 2 41 ? -32.118 15.985 -20.060 1.00 37.25 35 GLY B C 1
ATOM 1484 O O . GLY B 2 41 ? -32.678 16.738 -20.869 1.00 40.04 35 GLY B O 1
ATOM 1485 N N . SER B 2 42 ? -31.750 16.385 -18.852 1.00 34.76 36 SER B N 1
ATOM 1486 C CA A SER B 2 42 ? -32.008 17.750 -18.438 0.47 32.53 36 SER B CA 1
ATOM 1487 C CA B SER B 2 42 ? -31.990 17.738 -18.385 0.53 32.71 36 SER B CA 1
ATOM 1488 C C . SER B 2 42 ? -30.807 18.637 -18.728 1.00 31.25 36 SER B C 1
ATOM 1489 O O . SER B 2 42 ? -29.670 18.147 -18.930 1.00 32.54 36 SER B O 1
ATOM 1494 N N . TYR B 2 43 ? -31.066 19.935 -18.796 1.00 28.59 37 TYR B N 1
ATOM 1495 C CA . TYR B 2 43 ? -30.003 20.895 -19.061 1.00 25.96 37 TYR B CA 1
ATOM 1496 C C . TYR B 2 43 ? -29.806 21.749 -17.827 1.00 26.05 37 TYR B C 1
ATOM 1497 O O . TYR B 2 43 ? -30.711 22.495 -17.413 1.00 28.95 37 TYR B O 1
ATOM 1506 N N . ILE B 2 44 ? -28.629 21.606 -17.241 1.00 25.04 38 ILE B N 1
ATOM 1507 C CA . ILE B 2 44 ? -28.195 22.466 -16.145 1.00 22.55 38 ILE B CA 1
ATOM 1508 C C . ILE B 2 44 ? -26.977 23.238 -16.619 1.00 22.50 38 ILE B C 1
ATOM 1509 O O . ILE B 2 44 ? -25.897 22.650 -16.870 1.00 23.25 38 ILE B O 1
ATOM 1514 N N . THR B 2 45 ? -27.163 24.553 -16.770 1.00 23.04 39 THR B N 1
ATOM 1515 C CA . THR B 2 45 ? -26.117 25.409 -17.310 1.00 23.08 39 THR B CA 1
ATOM 1516 C C . THR B 2 45 ? -24.889 25.411 -16.412 1.00 22.78 39 THR B C 1
ATOM 1517 O O . THR B 2 45 ? -25.006 25.598 -15.184 1.00 21.12 39 THR B O 1
ATOM 1521 N N . THR B 2 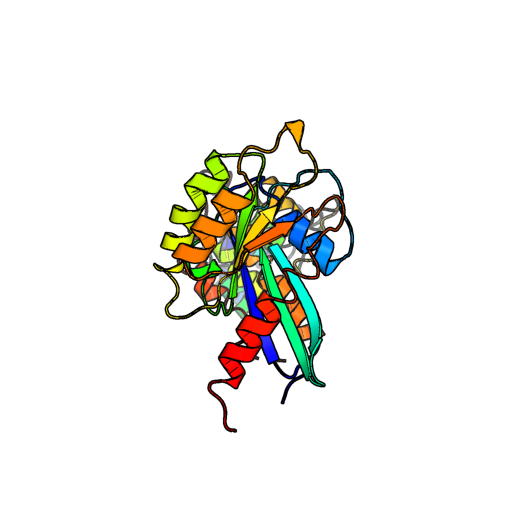46 ? -23.720 25.171 -16.994 1.00 17.45 40 THR B N 1
ATOM 1522 C CA . THR B 2 46 ? -22.476 25.181 -16.215 1.00 16.24 40 THR B CA 1
ATOM 1523 C C . THR B 2 46 ? -22.093 26.619 -15.869 1.00 18.77 40 THR B C 1
ATOM 1524 O O . THR B 2 46 ? -22.000 27.458 -16.735 1.00 18.86 40 THR B O 1
ATOM 1528 N N . ILE B 2 47 ? -21.926 26.908 -14.571 1.00 15.83 41 ILE B N 1
ATOM 1529 C CA . ILE B 2 47 ? -21.486 28.227 -14.137 1.00 16.10 41 ILE B CA 1
ATOM 1530 C C . ILE B 2 47 ? -20.004 28.141 -13.752 1.00 16.66 41 ILE B C 1
ATOM 1531 O O . ILE B 2 47 ? -19.659 27.349 -12.890 1.00 17.84 41 ILE B O 1
ATOM 1536 N N . GLY B 2 48 ? -19.156 28.971 -14.365 1.00 16.04 42 GLY B N 1
ATOM 1537 C CA . GLY B 2 48 ? -17.740 29.003 -14.040 1.00 20.37 42 GLY B CA 1
ATOM 1538 C C . GLY B 2 48 ? -17.002 27.799 -14.566 1.00 21.68 42 GLY B C 1
ATOM 1539 O O . GLY B 2 48 ? -16.466 27.821 -15.656 1.00 20.50 42 GLY B O 1
ATOM 1540 N N . VAL B 2 49 ? -17.005 26.724 -13.802 1.00 17.94 43 VAL B N 1
ATOM 1541 C CA . VAL B 2 49 ? -16.289 25.526 -14.200 1.00 20.30 43 VAL B CA 1
ATOM 1542 C C . VAL B 2 49 ? -16.861 24.357 -13.434 1.00 18.30 43 VAL B C 1
ATOM 1543 O O . VAL B 2 49 ? -17.417 24.531 -12.345 1.00 20.15 43 VAL B O 1
ATOM 1547 N N . ASP B 2 50 ? -16.717 23.162 -13.986 1.00 16.26 44 ASP B N 1
ATOM 1548 C CA . ASP B 2 50 ? -16.984 21.959 -13.217 1.00 18.19 44 ASP B CA 1
ATOM 1549 C C . ASP B 2 50 ? -15.872 20.985 -13.533 1.00 17.53 44 ASP B C 1
ATOM 1550 O O . ASP B 2 50 ? -15.025 21.273 -14.385 1.00 16.57 44 ASP B O 1
ATOM 1555 N N . PHE B 2 51 ? -15.856 19.846 -12.861 1.00 17.04 45 PHE B N 1
ATOM 1556 C CA . PHE B 2 51 ? -14.790 18.883 -13.127 1.00 16.14 45 PHE B CA 1
ATOM 1557 C C . PHE B 2 51 ? -15.162 17.495 -12.685 1.00 15.96 45 PHE B C 1
ATOM 1558 O O . PHE B 2 51 ? -16.060 17.301 -11.857 1.00 18.16 45 PHE B O 1
ATOM 1566 N N . LYS B 2 52 ? -14.401 16.530 -13.208 1.00 16.29 46 LYS B N 1
ATOM 1567 C CA . LYS B 2 52 ? -14.401 15.155 -12.666 1.00 14.50 46 LYS B CA 1
ATOM 1568 C C . LYS B 2 52 ? -12.977 14.655 -12.646 1.00 16.92 46 LYS B C 1
ATOM 1569 O O . LYS B 2 52 ? -12.188 14.981 -13.536 1.00 16.92 46 LYS B O 1
ATOM 1575 N N . ILE B 2 53 ? -12.648 13.840 -11.651 1.00 19.00 47 ILE B N 1
ATOM 1576 C CA . ILE B 2 53 ? -11.350 13.188 -11.601 1.00 17.49 47 ILE B CA 1
ATOM 1577 C C . ILE B 2 53 ? -11.586 11.708 -11.732 1.00 20.02 47 ILE B C 1
ATOM 1578 O O . ILE B 2 53 ? -12.291 11.122 -10.919 1.00 19.89 47 ILE B O 1
ATOM 1583 N N . ARG B 2 54 ? -10.982 11.098 -12.750 1.00 18.51 48 ARG B N 1
ATOM 1584 C CA . ARG B 2 54 ? -11.142 9.672 -12.994 1.00 16.91 48 ARG B CA 1
ATOM 1585 C C . ARG B 2 54 ? -9.797 9.049 -13.334 1.00 18.38 48 ARG B C 1
ATOM 1586 O O . ARG B 2 54 ? -8.912 9.723 -13.865 1.00 22.51 48 ARG B O 1
ATOM 1594 N N . THR B 2 55 ? -9.650 7.772 -13.012 1.00 18.24 49 THR B N 1
ATOM 1595 C CA . THR B 2 55 ? -8.423 7.052 -13.361 1.00 18.01 49 THR B CA 1
ATOM 1596 C C . THR B 2 55 ? -8.716 6.000 -14.407 1.00 19.37 49 THR B C 1
ATOM 1597 O O . THR B 2 55 ? -9.806 5.429 -14.420 1.00 19.86 49 THR B O 1
ATOM 1601 N N . VAL B 2 56 ? -7.737 5.755 -15.280 1.00 19.93 50 VAL B N 1
ATOM 1602 C CA . VAL B 2 56 ? -7.811 4.650 -16.232 1.00 17.79 50 VAL B CA 1
ATOM 1603 C C . VAL B 2 56 ? -6.482 3.914 -16.207 1.00 16.45 50 VAL B C 1
ATOM 1604 O O . VAL B 2 56 ? -5.472 4.496 -15.821 1.00 18.19 50 VAL B O 1
ATOM 1608 N N . GLU B 2 57 ? -6.502 2.635 -16.592 1.00 17.80 51 GLU B N 1
ATOM 1609 C CA . GLU B 2 57 ? -5.301 1.814 -16.658 1.00 18.58 51 GLU B CA 1
ATOM 1610 C C . GLU B 2 57 ? -4.901 1.604 -18.108 1.00 19.95 51 GLU B C 1
ATOM 1611 O O . GLU B 2 57 ? -5.699 1.085 -18.890 1.00 20.80 51 GLU B O 1
ATOM 1617 N N . ILE B 2 58 ? -3.670 1.975 -18.454 1.00 18.28 52 ILE B N 1
ATOM 1618 C CA . ILE B 2 58 ? -3.195 1.890 -19.847 1.00 17.89 52 ILE B CA 1
ATOM 1619 C C . ILE B 2 58 ? -1.797 1.322 -19.878 1.00 18.77 52 ILE B C 1
ATOM 1620 O O . ILE B 2 58 ? -0.890 1.891 -19.272 1.00 19.37 52 ILE B O 1
ATOM 1625 N N . ASN B 2 59 ? -1.622 0.195 -20.575 1.00 19.48 53 ASN B N 1
ATOM 1626 C CA . ASN B 2 59 ? -0.320 -0.458 -20.676 1.00 21.27 53 ASN B CA 1
ATOM 1627 C C . ASN B 2 59 ? 0.396 -0.599 -19.345 1.00 21.29 53 ASN B C 1
ATOM 1628 O O . ASN B 2 59 ? 1.609 -0.388 -19.235 1.00 23.69 53 ASN B O 1
ATOM 1633 N N . GLY B 2 60 ? -0.367 -0.977 -18.334 1.00 18.17 54 GLY B N 1
ATOM 1634 C CA . GLY B 2 60 ? 0.213 -1.296 -17.034 1.00 19.48 54 GLY B CA 1
ATOM 1635 C C . GLY B 2 60 ? 0.485 -0.089 -16.158 1.00 21.62 54 GLY B C 1
ATOM 1636 O O . GLY B 2 60 ? 1.201 -0.194 -15.138 1.00 21.61 54 GLY B O 1
ATOM 1637 N N . GLU B 2 61 ? -0.041 1.064 -16.556 1.00 19.02 55 GLU B N 1
ATOM 1638 C CA . GLU B 2 61 ? 0.134 2.280 -15.771 1.00 18.50 55 GLU B CA 1
ATOM 1639 C C . GLU B 2 61 ? -1.186 2.937 -15.436 1.00 18.82 55 GLU B C 1
ATOM 1640 O O . GLU B 2 61 ? -2.122 2.950 -16.233 1.00 19.81 55 GLU B O 1
ATOM 1646 N N . LYS B 2 62 ? -1.254 3.500 -14.237 1.00 17.61 56 LYS B N 1
ATOM 1647 C CA . LYS B 2 62 ? -2.464 4.200 -13.825 1.00 17.04 56 LYS B CA 1
ATOM 1648 C C . LYS B 2 62 ? -2.356 5.653 -14.228 1.00 19.15 56 LYS B C 1
ATOM 1649 O O . LYS B 2 62 ? -1.414 6.359 -13.832 1.00 17.96 56 LYS B O 1
ATOM 1655 N N . VAL B 2 63 ? -3.322 6.091 -15.046 1.00 16.01 57 VAL B N 1
ATOM 1656 C CA . VAL B 2 63 ? -3.372 7.452 -15.516 1.00 17.30 57 VAL B CA 1
ATOM 1657 C C . VAL B 2 63 ? -4.503 8.170 -14.836 1.00 15.45 57 VAL B C 1
ATOM 1658 O O . VAL B 2 63 ? -5.652 7.728 -14.940 1.00 16.60 57 VAL B O 1
ATOM 1662 N N . LYS B 2 64 ? -4.196 9.260 -14.134 1.00 15.95 58 LYS B N 1
ATOM 1663 C CA . LYS B 2 64 ? -5.246 10.042 -13.469 1.00 16.31 58 LYS B CA 1
ATOM 1664 C C . LYS B 2 64 ? -5.607 11.243 -14.357 1.00 16.23 58 LYS B C 1
ATOM 1665 O O . LYS B 2 64 ? -4.716 12.005 -14.780 1.00 17.25 58 LYS B O 1
ATOM 1671 N N . LEU B 2 65 ? -6.904 11.370 -14.674 1.00 15.25 59 LEU B N 1
ATOM 1672 C CA . LEU B 2 65 ? -7.419 12.436 -15.535 1.00 17.00 59 LEU B CA 1
ATOM 1673 C C . LEU B 2 65 ? -8.161 13.450 -14.680 1.00 16.35 59 LEU B C 1
ATOM 1674 O O . LEU B 2 65 ? -9.146 13.113 -14.002 1.00 18.85 59 LEU B O 1
ATOM 1679 N N . GLN B 2 66 ? -7.669 14.677 -14.708 1.00 15.50 60 GLN B N 1
ATOM 1680 C CA . GLN B 2 66 ? -8.350 15.792 -14.099 1.00 15.79 60 GLN B CA 1
ATOM 1681 C C . GLN B 2 66 ? -9.089 16.538 -15.209 1.00 16.47 60 GLN B C 1
ATOM 1682 O O . GLN B 2 66 ? -8.446 17.298 -15.949 1.00 16.30 60 GLN B O 1
ATOM 1688 N N . ILE B 2 67 ? -10.398 16.310 -15.342 1.00 16.69 61 ILE B N 1
ATOM 1689 C CA . ILE B 2 67 ? -11.121 16.762 -16.549 1.00 15.36 61 ILE B CA 1
ATOM 1690 C C . ILE B 2 67 ? -11.940 17.979 -16.208 1.00 17.09 61 ILE B C 1
ATOM 1691 O O . ILE B 2 67 ? -12.901 17.900 -15.447 1.00 16.94 61 ILE B O 1
ATOM 1696 N N . TRP B 2 68 ? -11.555 19.095 -16.785 1.00 15.61 62 TRP B N 1
ATOM 1697 C CA . TRP B 2 68 ? -12.227 20.374 -16.552 1.00 15.93 62 TRP B CA 1
ATOM 1698 C C . TRP B 2 68 ? -13.292 20.642 -17.609 1.00 17.81 62 TRP B C 1
ATOM 1699 O O . TRP B 2 68 ? -13.085 20.413 -18.819 1.00 17.34 62 TRP B O 1
ATOM 1710 N N . ASP B 2 69 ? -14.408 21.190 -17.153 1.00 16.07 63 ASP B N 1
ATOM 1711 C CA . ASP B 2 69 ? -15.577 21.439 -17.984 1.00 15.61 63 ASP B CA 1
ATOM 1712 C C . ASP B 2 69 ? -15.928 22.915 -17.892 1.00 18.45 63 ASP B C 1
ATOM 1713 O O . ASP B 2 69 ? -16.350 23.375 -16.824 1.00 20.93 63 ASP B O 1
ATOM 1718 N N . THR B 2 70 ? -15.714 23.664 -18.971 1.00 16.56 64 THR B N 1
ATOM 1719 C CA A THR B 2 70 ? -15.930 25.104 -18.984 0.57 16.96 64 THR B CA 1
ATOM 1720 C CA B THR B 2 70 ? -15.957 25.117 -18.918 0.43 16.09 64 THR B CA 1
ATOM 1721 C C . THR B 2 70 ? -17.390 25.514 -19.186 1.00 18.50 64 THR B C 1
ATOM 1722 O O . THR B 2 70 ? -18.169 24.791 -19.827 1.00 18.43 64 THR B O 1
ATOM 1729 N N . ALA B 2 71 ? -17.752 26.669 -18.657 1.00 18.65 65 ALA B N 1
ATOM 1730 C CA . ALA B 2 71 ? -18.996 27.307 -19.034 1.00 16.84 65 ALA B CA 1
ATOM 1731 C C . ALA B 2 71 ? -18.843 27.727 -20.491 1.00 17.45 65 ALA B C 1
ATOM 1732 O O . ALA B 2 71 ? -17.843 28.343 -20.836 1.00 22.45 65 ALA B O 1
ATOM 1734 N N . GLY B 2 72 ? -19.820 27.397 -21.331 1.00 20.07 66 GLY B N 1
ATOM 1735 C CA . GLY B 2 72 ? -19.816 27.830 -22.728 1.00 23.43 66 GLY B CA 1
ATOM 1736 C C . GLY B 2 72 ? -20.251 29.287 -22.909 1.00 28.02 66 GLY B C 1
ATOM 1737 O O . GLY B 2 72 ? -19.915 29.932 -23.895 1.00 28.54 66 GLY B O 1
ATOM 1738 N N . LEU B 2 73 ? -20.989 29.807 -21.943 1.00 25.76 67 LEU B N 1
ATOM 1739 C CA . LEU B 2 73 ? -21.511 31.183 -22.036 1.00 25.01 67 LEU B CA 1
ATOM 1740 C C . LEU B 2 73 ? -20.565 32.199 -21.435 1.00 22.74 67 LEU B C 1
ATOM 1741 O O . LEU B 2 73 ? -20.177 32.077 -20.278 1.00 21.02 67 LEU B O 1
ATOM 1746 N N . GLU B 2 74 ? -20.228 33.225 -22.207 1.00 27.15 68 GLU B N 1
ATOM 1747 C CA . GLU B 2 74 ? -19.220 34.182 -21.768 1.00 30.23 68 GLU B CA 1
ATOM 1748 C C . GLU B 2 74 ? -19.609 34.836 -20.444 1.00 25.44 68 GLU B C 1
ATOM 1749 O O . GLU B 2 74 ? -18.749 35.042 -19.579 1.00 27.37 68 GLU B O 1
ATOM 1755 N N . ARG B 2 75 ? -20.902 35.132 -20.289 1.00 25.44 69 ARG B N 1
ATOM 1756 C CA . ARG B 2 75 ? -21.463 35.713 -19.064 1.00 25.70 69 ARG B CA 1
ATOM 1757 C C . ARG B 2 75 ? -21.088 34.918 -17.807 1.00 24.08 69 ARG B C 1
ATOM 1758 O O . ARG B 2 75 ? -20.966 35.467 -16.705 1.00 23.67 69 ARG B O 1
ATOM 1766 N N . PHE B 2 76 ? -20.912 33.613 -17.963 1.00 19.26 70 PHE B N 1
ATOM 1767 C CA . PHE B 2 76 ? -20.709 32.746 -16.807 1.00 16.52 70 PHE B CA 1
ATOM 1768 C C . PHE B 2 76 ? -19.305 32.121 -16.792 1.00 15.57 70 PHE B C 1
ATOM 1769 O O . PHE B 2 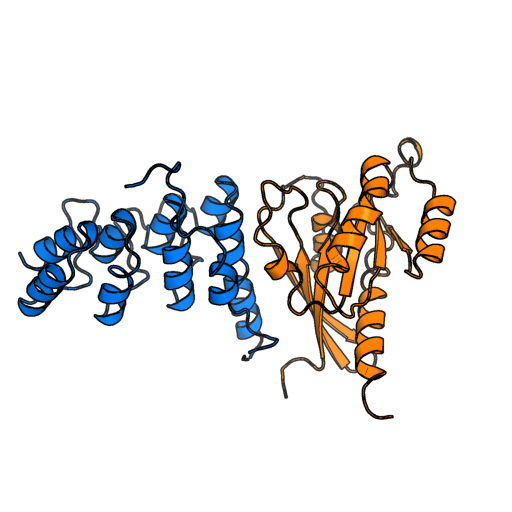76 ? -19.084 31.127 -16.096 1.00 17.62 70 PHE B O 1
ATOM 1777 N N . ARG B 2 77 ? -18.377 32.682 -17.584 1.00 17.47 71 ARG B N 1
ATOM 1778 C CA . ARG B 2 77 ? -16.979 32.220 -17.541 1.00 17.79 71 ARG B CA 1
ATOM 1779 C C . ARG B 2 77 ? -16.159 33.028 -16.546 1.00 18.49 71 ARG B C 1
ATOM 1780 O O . ARG B 2 77 ? -16.401 34.216 -16.350 1.00 22.39 71 ARG B O 1
ATOM 1788 N N . THR B 2 78 ? -15.170 32.384 -15.940 1.00 20.65 72 THR B N 1
ATOM 1789 C CA . THR B 2 78 ? -14.192 33.106 -15.120 1.00 19.44 72 THR B CA 1
ATOM 1790 C C . THR B 2 78 ? -13.002 33.494 -15.990 1.00 23.90 72 THR B C 1
ATOM 1791 O O . THR B 2 78 ? -13.083 33.438 -17.224 1.00 22.45 72 THR B O 1
ATOM 1795 N N . ILE B 2 79 ? -11.908 33.940 -15.375 1.00 22.68 73 ILE B N 1
ATOM 1796 C CA . ILE B 2 79 ? -10.744 34.414 -16.125 1.00 23.73 73 ILE B CA 1
ATOM 1797 C C . ILE B 2 79 ? -10.186 33.303 -17.047 1.00 19.78 73 ILE B C 1
ATOM 1798 O O . ILE B 2 79 ? -9.954 32.172 -16.627 1.00 21.18 73 ILE B O 1
ATOM 1803 N N . THR B 2 80 ? -9.942 33.648 -18.310 1.00 21.65 74 THR B N 1
ATOM 1804 C CA . THR B 2 80 ? -9.675 32.607 -19.281 1.00 19.62 74 THR B CA 1
ATOM 1805 C C . THR B 2 80 ? -8.422 31.774 -18.953 1.00 20.26 74 THR B C 1
ATOM 1806 O O . THR B 2 80 ? -8.436 30.553 -19.117 1.00 21.59 74 THR B O 1
ATOM 1810 N N . SER B 2 81 ? -7.374 32.429 -18.443 1.00 18.28 75 SER B N 1
ATOM 1811 C CA . SER B 2 81 ? -6.114 31.729 -18.170 1.00 18.78 75 SER B CA 1
ATOM 1812 C C . SER B 2 81 ? -6.277 30.647 -17.107 1.00 19.46 75 SER B C 1
ATOM 1813 O O . SER B 2 81 ? -5.510 29.673 -17.068 1.00 19.57 75 SER B O 1
ATOM 1816 N N . THR B 2 82 ? -7.282 30.798 -16.256 1.00 15.90 76 THR B N 1
ATOM 1817 C CA . THR B 2 82 ? -7.539 29.754 -15.243 1.00 18.95 76 THR B CA 1
ATOM 1818 C C . THR B 2 82 ? -7.910 28.405 -15.886 1.00 17.36 76 THR B C 1
ATOM 1819 O O . THR B 2 82 ? -7.431 27.355 -15.463 1.00 17.71 76 THR B O 1
ATOM 1823 N N . TYR B 2 83 ? -8.715 28.448 -16.951 1.00 17.29 77 TYR B N 1
ATOM 1824 C CA . TYR B 2 83 ? -9.076 27.222 -17.666 1.00 16.11 77 TYR B CA 1
ATOM 1825 C C . TYR B 2 83 ? -7.874 26.532 -18.301 1.00 16.76 77 TYR B C 1
ATOM 1826 O O . TYR B 2 83 ? -7.723 25.301 -18.232 1.00 17.18 77 TYR B O 1
ATOM 1835 N N . TYR B 2 84 ? -7.016 27.330 -18.944 1.00 16.54 78 TYR B N 1
ATOM 1836 C CA . TYR B 2 84 ? -5.966 26.743 -19.789 1.00 16.44 78 TYR B CA 1
ATOM 1837 C C . TYR B 2 84 ? -4.703 26.387 -19.034 1.00 15.46 78 TYR B C 1
ATOM 1838 O O . TYR B 2 84 ? -3.965 25.527 -19.475 1.00 20.25 78 TYR B O 1
ATOM 1847 N N . ARG B 2 85 ? -4.458 27.019 -17.890 1.00 18.29 79 ARG B N 1
ATOM 1848 C CA . ARG B 2 85 ? -3.203 26.776 -17.207 1.00 21.92 79 ARG B CA 1
ATOM 1849 C C . ARG B 2 85 ? -2.985 25.281 -16.902 1.00 21.70 79 ARG B C 1
ATOM 1850 O O . ARG B 2 85 ? -3.864 24.622 -16.314 1.00 22.92 79 ARG B O 1
ATOM 1858 N N . GLY B 2 86 ? -1.811 24.768 -17.267 1.00 19.12 80 GLY B N 1
ATOM 1859 C CA . GLY B 2 86 ? -1.464 23.383 -16.975 1.00 20.18 80 GLY B CA 1
ATOM 1860 C C . GLY B 2 86 ? -2.158 22.316 -17.816 1.00 19.37 80 GLY B C 1
ATOM 1861 O O . GLY B 2 86 ? -2.009 21.117 -17.541 1.00 19.90 80 GLY B O 1
ATOM 1862 N N . THR B 2 87 ? -2.925 22.734 -18.819 1.00 17.38 81 THR B N 1
ATOM 1863 C CA . THR B 2 87 ? -3.635 21.787 -19.674 1.00 16.12 81 THR B CA 1
ATOM 1864 C C . THR B 2 87 ? -2.731 20.938 -20.547 1.00 17.02 81 THR B C 1
ATOM 1865 O O . THR B 2 87 ? -1.784 21.449 -21.185 1.00 19.05 81 THR B O 1
ATOM 1869 N N . HIS B 2 88 ? -3.030 19.641 -20.604 1.00 15.05 82 HIS B N 1
ATOM 1870 C CA . HIS B 2 88 ? -2.309 18.742 -21.521 1.00 16.42 82 HIS B CA 1
ATOM 1871 C C . HIS B 2 88 ? -3.082 18.450 -22.785 1.00 16.74 82 HIS B C 1
ATOM 1872 O O . HIS B 2 88 ? -2.477 18.261 -23.852 1.00 18.72 82 HIS B O 1
ATOM 1879 N N . GLY B 2 89 ? -4.408 18.408 -22.682 1.00 17.57 83 GLY B N 1
ATOM 1880 C CA . GLY B 2 89 ? -5.229 18.067 -23.837 1.00 19.16 83 GLY B CA 1
ATOM 1881 C C . GLY B 2 89 ? -6.519 18.865 -23.831 1.00 19.46 83 GLY B C 1
ATOM 1882 O O . GLY B 2 89 ? -7.117 19.036 -22.777 1.00 17.71 83 GLY B O 1
ATOM 1883 N N . VAL B 2 90 ? -6.959 19.319 -25.007 1.00 16.64 84 VAL B N 1
ATOM 1884 C CA . VAL B 2 90 ? -8.193 20.071 -25.106 1.00 16.97 84 VAL B CA 1
ATOM 1885 C C . VAL B 2 90 ? -9.158 19.328 -26.008 1.00 19.73 84 VAL B C 1
ATOM 1886 O O . VAL B 2 90 ? -8.784 18.886 -27.095 1.00 19.97 84 VAL B O 1
ATOM 1890 N N . ILE B 2 91 ? -10.379 19.196 -25.536 1.00 16.08 85 ILE B N 1
ATOM 1891 C CA . ILE B 2 91 ? -11.482 18.536 -26.231 1.00 16.38 85 ILE B CA 1
ATOM 1892 C C . ILE B 2 91 ? -12.419 19.632 -26.718 1.00 17.23 85 ILE B C 1
ATOM 1893 O O . ILE B 2 91 ? -12.988 20.354 -25.907 1.00 18.38 85 ILE B O 1
ATOM 1898 N N . VAL B 2 92 ? -12.536 19.799 -28.037 1.00 16.30 86 VAL B N 1
ATOM 1899 C CA . VAL B 2 92 ? -13.300 20.899 -28.591 1.00 16.10 86 VAL B CA 1
ATOM 1900 C C . VAL B 2 92 ? -14.593 20.342 -29.145 1.00 16.60 86 VAL B C 1
ATOM 1901 O O . VAL B 2 92 ? -14.579 19.515 -30.051 1.00 18.62 86 VAL B O 1
ATOM 1905 N N . VAL B 2 93 ? -15.704 20.788 -28.601 1.00 15.20 87 VAL B N 1
ATOM 1906 C CA . VAL B 2 93 ? -16.984 20.168 -28.897 1.00 15.75 87 VAL B CA 1
ATOM 1907 C C . VAL B 2 93 ? -17.881 21.089 -29.693 1.00 16.48 87 VAL B C 1
ATOM 1908 O O . VAL B 2 93 ? -18.002 22.271 -29.385 1.00 16.15 87 VAL B O 1
ATOM 1912 N N . TYR B 2 94 ? -18.489 20.549 -30.750 1.00 17.19 88 TYR B N 1
ATOM 1913 C CA . TYR B 2 94 ? -19.642 21.223 -31.374 1.00 18.11 88 TYR B CA 1
ATOM 1914 C C . TYR B 2 94 ? -20.837 20.264 -31.383 1.00 19.41 88 TYR B C 1
ATOM 1915 O O . TYR B 2 94 ? -20.743 19.109 -30.974 1.00 16.55 88 TYR B O 1
ATOM 1924 N N . ASP B 2 95 ? -21.961 20.783 -31.871 1.00 19.41 89 ASP B N 1
ATOM 1925 C CA . ASP B 2 95 ? -23.237 20.081 -31.917 1.00 18.40 89 ASP B CA 1
ATOM 1926 C C . ASP B 2 95 ? -23.545 19.872 -33.396 1.00 19.95 89 ASP B C 1
ATOM 1927 O O . ASP B 2 95 ? -23.707 20.846 -34.135 1.00 20.57 89 ASP B O 1
ATOM 1932 N N . VAL B 2 96 ? -23.618 18.617 -33.843 1.00 19.65 90 VAL B N 1
ATOM 1933 C CA . VAL B 2 96 ? -23.862 18.371 -35.282 1.00 21.91 90 VAL B CA 1
ATOM 1934 C C . VAL B 2 96 ? -25.212 18.880 -35.793 1.00 21.84 90 VAL B C 1
ATOM 1935 O O . VAL B 2 96 ? -25.424 18.933 -37.020 1.00 22.61 90 VAL B O 1
ATOM 1939 N N . THR B 2 97 ? -26.129 19.237 -34.884 1.00 21.49 91 THR B N 1
ATOM 1940 C CA . THR B 2 97 ? -27.406 19.846 -35.283 1.00 23.57 91 THR B CA 1
ATOM 1941 C C . THR B 2 97 ? -27.365 21.383 -35.294 1.00 23.49 91 THR B C 1
ATOM 1942 O O . THR B 2 97 ? -28.374 22.022 -35.590 1.00 25.64 91 THR B O 1
ATOM 1946 N N . SER B 2 98 ? -26.206 21.969 -35.005 1.00 21.61 92 SER B N 1
ATOM 1947 C CA . SER B 2 98 ? -26.067 23.430 -34.952 1.00 21.17 92 SER B CA 1
ATOM 1948 C C . SER B 2 98 ? -24.898 23.936 -35.769 1.00 24.04 92 SER B C 1
ATOM 1949 O O . SER B 2 98 ? -23.737 23.839 -35.346 1.00 25.97 92 SER B O 1
ATOM 1952 N N . ALA B 2 99 ? -25.213 24.477 -36.941 1.00 26.09 93 ALA B N 1
ATOM 1953 C CA . ALA B 2 99 ? -24.189 25.033 -37.820 1.00 28.15 93 ALA B CA 1
ATOM 1954 C C . ALA B 2 99 ? -23.348 26.113 -37.120 1.00 27.94 93 ALA B C 1
ATOM 1955 O O . ALA B 2 99 ? -22.131 26.171 -37.296 1.00 28.17 93 ALA B O 1
ATOM 1957 N N . GLU B 2 100 ? -24.006 26.951 -36.319 1.00 25.38 94 GLU B N 1
ATOM 1958 C CA . GLU B 2 100 ? -23.326 28.006 -35.581 1.00 26.55 94 GLU B CA 1
ATOM 1959 C C . GLU B 2 100 ? -22.226 27.433 -34.674 1.00 24.41 94 GLU B C 1
ATOM 1960 O O . GLU B 2 100 ? -21.135 27.993 -34.589 1.00 24.67 94 GLU B O 1
ATOM 1966 N N . SER B 2 101 ? -22.503 26.305 -34.020 1.00 24.13 95 SER B N 1
ATOM 1967 C CA . SER B 2 101 ? -21.531 25.768 -33.057 1.00 21.61 95 SER B CA 1
ATOM 1968 C C . SER B 2 101 ? -20.289 25.273 -33.777 1.00 23.08 95 SER B C 1
ATOM 1969 O O . SER B 2 101 ? -19.175 25.276 -33.236 1.00 21.68 95 SER B O 1
ATOM 1972 N N . PHE B 2 102 ? -20.490 24.837 -35.016 1.00 22.21 96 PHE B N 1
ATOM 1973 C CA . PHE B 2 102 ? -19.384 24.366 -35.837 1.00 24.27 96 PHE B CA 1
ATOM 1974 C C . PHE B 2 102 ? -18.603 25.542 -36.433 1.00 24.30 96 PHE B C 1
ATOM 1975 O O . PHE B 2 102 ? -17.386 25.508 -36.473 1.00 26.30 96 PHE B O 1
ATOM 1983 N N . VAL B 2 103 ? -19.306 26.581 -36.880 1.00 28.09 97 VAL B N 1
ATOM 1984 C CA . VAL B 2 103 ? -18.664 27.832 -37.294 1.00 27.19 97 VAL B CA 1
ATOM 1985 C C . VAL B 2 103 ? -17.767 28.377 -36.171 1.00 28.63 97 VAL B C 1
ATOM 1986 O O . VAL B 2 103 ? -16.672 28.897 -36.404 1.00 31.88 97 VAL B O 1
ATOM 1990 N N . ASN B 2 104 ? -18.227 28.232 -34.940 1.00 24.48 98 ASN B N 1
ATOM 1991 C CA . ASN B 2 104 ? -17.490 28.774 -33.815 1.00 26.27 98 ASN B CA 1
ATOM 1992 C C . ASN B 2 104 ? -16.292 27.940 -33.379 1.00 25.26 98 ASN B C 1
ATOM 1993 O O . ASN B 2 104 ? -15.527 28.382 -32.516 1.00 23.54 98 ASN B O 1
ATOM 1998 N N . VAL B 2 105 ? -16.135 26.738 -33.924 1.00 24.94 99 VAL B N 1
ATOM 1999 C CA . VAL B 2 105 ? -14.969 25.911 -33.595 1.00 22.70 99 VAL B CA 1
ATOM 2000 C C . VAL B 2 105 ? -13.671 26.686 -33.861 1.00 24.25 99 VAL B C 1
ATOM 2001 O O . VAL B 2 105 ? -12.790 26.681 -33.015 1.00 24.62 99 VAL B O 1
ATOM 2005 N N . LYS B 2 106 ? -13.566 27.394 -34.988 1.00 26.47 100 LYS B N 1
ATOM 2006 C CA . LYS B 2 106 ? -12.335 28.153 -35.249 1.00 26.34 100 LYS B CA 1
ATOM 2007 C C . LYS B 2 106 ? -12.053 29.200 -34.173 1.00 25.51 100 LYS B C 1
ATOM 2008 O O . LYS B 2 106 ? -10.896 29.457 -33.862 1.00 27.10 100 LYS B O 1
ATOM 2014 N N . ARG B 2 107 ? -13.100 29.775 -33.582 1.00 25.46 101 ARG B N 1
ATOM 2015 C CA . ARG B 2 107 ? -12.904 30.713 -32.461 1.00 25.13 101 ARG B CA 1
ATOM 2016 C C . ARG B 2 107 ? -12.340 29.985 -31.243 1.00 22.58 101 ARG B C 1
ATOM 2017 O O . ARG B 2 107 ? -11.468 30.527 -30.532 1.00 23.82 101 ARG B O 1
ATOM 2025 N N . TRP B 2 108 ? -12.829 28.777 -30.975 1.00 21.03 102 TRP B N 1
ATOM 2026 C CA . TRP B 2 108 ? -12.322 28.011 -29.833 1.00 21.48 102 TRP B CA 1
ATOM 2027 C C . TRP B 2 108 ? -10.863 27.579 -30.070 1.00 20.45 102 TRP B C 1
ATOM 2028 O O . TRP B 2 108 ? -10.018 27.650 -29.169 1.00 20.88 102 TRP B O 1
ATOM 2039 N N . LEU B 2 109 ? -10.555 27.185 -31.297 1.00 19.35 103 LEU B N 1
ATOM 2040 C CA . LEU B 2 109 ? -9.177 26.843 -31.650 1.00 20.77 103 LEU B CA 1
ATOM 2041 C C . LEU B 2 109 ? -8.254 28.056 -31.476 1.00 20.85 103 LEU B C 1
ATOM 2042 O O . LEU B 2 109 ? -7.128 27.900 -31.023 1.00 23.07 103 LEU B O 1
ATOM 2047 N N . HIS B 2 110 ? -8.722 29.262 -31.841 1.00 20.27 104 HIS B N 1
ATOM 2048 C CA . HIS B 2 110 ? -7.945 30.485 -31.635 1.00 20.87 104 HIS B CA 1
ATOM 2049 C C . HIS B 2 110 ? -7.686 30.699 -30.133 1.00 20.54 104 HIS B C 1
ATOM 2050 O O . HIS B 2 110 ? -6.594 31.118 -29.730 1.00 23.80 104 HIS B O 1
ATOM 2057 N N . GLU B 2 111 ? -8.696 30.434 -29.310 1.00 21.34 105 GLU B N 1
ATOM 2058 C CA . GLU B 2 111 ? -8.562 30.662 -27.872 1.00 22.97 105 GLU B CA 1
ATOM 2059 C C . GLU B 2 111 ? -7.495 29.743 -27.280 1.00 22.14 105 GLU B C 1
ATOM 2060 O O . GLU B 2 111 ? -6.688 30.173 -26.448 1.00 22.96 105 GLU B O 1
ATOM 2066 N N . ILE B 2 112 ? -7.500 28.481 -27.696 1.00 20.41 106 ILE B N 1
ATOM 2067 C CA . ILE B 2 112 ? -6.447 27.552 -27.329 1.00 18.56 106 ILE B CA 1
ATOM 2068 C C . ILE B 2 112 ? -5.075 28.127 -27.671 1.00 20.83 106 ILE B C 1
ATOM 2069 O O . ILE B 2 112 ? -4.175 28.165 -26.824 1.00 22.16 106 ILE B O 1
ATOM 2074 N N . ASN B 2 113 ? -4.920 28.604 -28.914 1.00 19.51 107 ASN B N 1
ATOM 2075 C CA . ASN B 2 113 ? -3.634 29.122 -29.398 1.00 23.04 107 ASN B CA 1
ATOM 2076 C C . ASN B 2 113 ? -3.148 30.379 -28.666 1.00 25.16 107 ASN B C 1
ATOM 2077 O O . ASN B 2 113 ? -1.941 30.627 -28.592 1.00 27.10 107 ASN B O 1
ATOM 2082 N N . GLN B 2 114 ? -4.087 31.177 -28.147 1.00 20.91 108 GLN B N 1
ATOM 2083 C CA A GLN B 2 114 ? -3.709 32.379 -27.429 0.53 23.30 108 GLN B CA 1
ATOM 2084 C CA B GLN B 2 114 ? -3.791 32.384 -27.391 0.47 23.34 108 GLN B CA 1
ATOM 2085 C C . GLN B 2 114 ? -3.320 32.046 -25.991 1.00 20.89 108 GLN B C 1
ATOM 2086 O O . GLN B 2 114 ? -2.737 32.880 -25.302 1.00 25.13 108 GLN B O 1
ATOM 2097 N N . ASN B 2 115 ? -3.630 30.832 -25.548 1.00 21.00 109 ASN B N 1
ATOM 2098 C CA . ASN B 2 115 ? -3.399 30.519 -24.138 1.00 22.42 109 ASN B CA 1
ATOM 2099 C C . ASN B 2 115 ? -2.459 29.354 -23.883 1.00 26.07 109 ASN B C 1
ATOM 2100 O O . ASN B 2 115 ? -2.025 29.180 -22.744 1.00 26.83 109 ASN B O 1
ATOM 2105 N N . CYS B 2 116 ? -2.187 28.550 -24.910 1.00 28.79 110 CYS B N 1
ATOM 2106 C CA . CYS B 2 116 ? -1.413 27.312 -24.753 1.00 29.74 110 CYS B CA 1
ATOM 2107 C C . CYS B 2 116 ? -0.274 27.232 -25.751 1.00 35.93 110 CYS B C 1
ATOM 2108 O O . CYS B 2 116 ? -0.462 27.537 -26.922 1.00 37.58 110 CYS B O 1
ATOM 2111 N N . ASP B 2 117 ? 0.887 26.776 -25.306 1.00 38.55 111 ASP B N 1
ATOM 2112 C CA . ASP B 2 117 ? 2.019 26.689 -26.215 1.00 47.35 111 ASP B CA 1
ATOM 2113 C C . ASP B 2 117 ? 1.964 25.389 -26.988 1.00 46.16 111 ASP B C 1
ATOM 2114 O O . ASP B 2 117 ? 2.132 25.375 -28.204 1.00 52.05 111 ASP B O 1
ATOM 2119 N N . ASP B 2 118 ? 1.697 24.298 -26.282 1.00 39.52 112 ASP B N 1
ATOM 2120 C CA . ASP B 2 118 ? 1.847 22.979 -26.874 1.00 41.83 112 ASP B CA 1
ATOM 2121 C C . ASP B 2 118 ? 0.932 21.959 -26.222 1.00 35.68 112 ASP B C 1
ATOM 2122 O O . ASP B 2 118 ? 1.281 21.346 -25.215 1.00 38.06 112 ASP B O 1
ATOM 2127 N N . VAL B 2 119 ? -0.247 21.783 -26.800 1.00 26.88 113 VAL B N 1
ATOM 2128 C CA . VAL B 2 119 ? -1.228 20.846 -26.255 1.00 21.82 113 VAL B CA 1
ATOM 2129 C C . VAL B 2 119 ? -1.757 19.899 -27.321 1.00 24.08 113 VAL B C 1
ATOM 2130 O O . VAL B 2 119 ? -1.729 20.216 -28.522 1.00 25.35 113 VAL B O 1
ATOM 2134 N N . CYS B 2 120 ? -2.241 18.740 -26.892 1.00 18.75 114 CYS B N 1
ATOM 2135 C CA . CYS B 2 120 ? -2.980 17.835 -27.773 1.00 18.76 114 CYS B CA 1
ATOM 2136 C C . CYS B 2 120 ? -4.373 18.360 -27.922 1.00 18.99 114 CYS B C 1
ATOM 2137 O O . CYS B 2 120 ? -4.898 19.037 -27.036 1.00 19.34 114 CYS B O 1
ATOM 2140 N N . ARG B 2 121 ? -4.976 18.079 -29.061 1.00 18.64 115 ARG B N 1
ATOM 2141 C CA A ARG B 2 121 ? -6.342 18.518 -29.349 0.43 19.75 115 ARG B CA 1
ATOM 2142 C CA B ARG B 2 121 ? -6.353 18.499 -29.299 0.57 19.67 115 ARG B CA 1
ATOM 2143 C C . ARG B 2 121 ? -7.149 17.375 -29.945 1.00 22.39 115 ARG B C 1
ATOM 2144 O O . ARG B 2 121 ? -6.592 16.507 -30.614 1.00 21.24 115 ARG B O 1
ATOM 2159 N N . ILE B 2 122 ? -8.460 17.408 -29.729 1.00 21.40 116 ILE B N 1
ATOM 2160 C CA . ILE B 2 122 ? -9.365 16.485 -30.369 1.00 15.41 116 ILE B CA 1
ATOM 2161 C C . ILE B 2 122 ? -10.670 17.251 -30.654 1.00 19.16 116 ILE B C 1
ATOM 2162 O O . ILE B 2 122 ? -11.034 18.169 -29.913 1.00 19.58 116 ILE B O 1
ATOM 2167 N N . LEU B 2 123 ? -11.319 16.937 -31.772 1.00 19.66 117 LEU B N 1
ATOM 2168 C CA . LEU B 2 123 ? -12.592 17.574 -32.131 1.00 19.13 117 LEU B CA 1
ATOM 2169 C C . LEU B 2 123 ? -13.745 16.605 -31.949 1.00 17.36 117 LEU B C 1
ATOM 2170 O O . LEU B 2 123 ? -13.603 15.419 -32.262 1.00 18.33 117 LEU B O 1
ATOM 2175 N N . VAL B 2 124 ? -14.875 17.105 -31.447 1.00 16.20 118 VAL B N 1
ATOM 2176 C CA . VAL B 2 124 ? -16.001 16.232 -31.136 1.00 16.47 118 VAL B CA 1
ATOM 2177 C C . VAL B 2 124 ? -17.293 16.817 -31.672 1.00 15.31 118 VAL B C 1
ATOM 2178 O O . VAL B 2 124 ? -17.649 17.932 -31.335 1.00 16.73 118 VAL B O 1
ATOM 2182 N N . GLY B 2 125 ? -17.959 16.068 -32.554 1.00 19.51 119 GLY B N 1
ATOM 2183 C CA . GLY B 2 125 ? -19.263 16.477 -33.041 1.00 21.19 119 GLY B CA 1
ATOM 2184 C C . GLY B 2 125 ? -20.315 15.689 -32.297 1.00 18.83 119 GLY B C 1
ATOM 2185 O O . GLY B 2 125 ? -20.528 14.522 -32.582 1.00 18.67 119 GLY B O 1
ATOM 2186 N N . ASN B 2 126 ? -20.944 16.341 -31.315 1.00 17.30 120 ASN B N 1
ATOM 2187 C CA . ASN B 2 126 ? -21.851 15.634 -30.404 1.00 19.67 120 ASN B CA 1
ATOM 2188 C C . ASN B 2 126 ? -23.312 15.721 -30.871 1.00 21.16 120 ASN B C 1
ATOM 2189 O O . ASN B 2 126 ? -23.637 16.483 -31.781 1.00 20.76 120 ASN B O 1
ATOM 2194 N N . LYS B 2 127 ? -24.190 14.951 -30.233 1.00 20.31 121 LYS B N 1
ATOM 2195 C CA . LYS B 2 127 ? -25.624 14.860 -30.568 1.00 19.83 121 LYS B CA 1
ATOM 2196 C C . LYS B 2 127 ? -25.847 14.250 -31.959 1.00 21.28 121 LYS B C 1
ATOM 2197 O O . LYS B 2 127 ? -26.853 14.541 -32.626 1.00 23.37 121 LYS B O 1
ATOM 2203 N N . ASN B 2 128 ? -24.946 13.360 -32.365 1.00 20.99 122 ASN B N 1
ATOM 2204 C CA . ASN B 2 128 ? -25.102 12.628 -33.621 1.00 22.57 122 ASN B CA 1
ATOM 2205 C C . ASN B 2 128 ? -26.103 11.470 -33.445 1.00 26.27 122 ASN B C 1
ATOM 2206 O O . ASN B 2 128 ? -25.754 10.304 -33.595 1.00 31.10 122 ASN B O 1
ATOM 2211 N N . ASP B 2 129 ? -27.349 11.790 -33.100 1.00 26.02 123 ASP B N 1
ATOM 2212 C CA . ASP B 2 129 ? -28.341 10.767 -32.819 1.00 29.75 123 ASP B CA 1
ATOM 2213 C C . ASP B 2 129 ? -29.718 11.142 -33.380 1.00 32.97 123 ASP B C 1
ATOM 2214 O O . ASP B 2 129 ? -30.743 10.558 -33.004 1.00 34.30 123 ASP B O 1
ATOM 2219 N N . ASP B 2 130 ? -29.732 12.115 -34.292 1.00 31.43 124 ASP B N 1
ATOM 2220 C CA . ASP B 2 130 ? -30.969 12.520 -34.957 1.00 37.62 124 ASP B CA 1
ATOM 2221 C C . ASP B 2 130 ? -30.671 12.984 -36.383 1.00 36.16 124 ASP B C 1
ATOM 2222 O O . ASP B 2 130 ? -30.428 14.159 -36.618 1.00 34.73 124 ASP B O 1
ATOM 2227 N N . PRO B 2 131 ? -30.669 12.047 -37.333 1.00 37.40 125 PRO B N 1
ATOM 2228 C CA . PRO B 2 131 ? -30.363 12.341 -38.738 1.00 37.96 125 PRO B CA 1
ATOM 2229 C C . PRO B 2 131 ? -31.184 13.489 -39.334 1.00 40.79 125 PRO B C 1
ATOM 2230 O O . PRO B 2 131 ? -30.633 14.272 -40.112 1.00 42.34 125 PRO B O 1
ATOM 2234 N N . GLU B 2 132 ? -32.462 13.589 -38.976 1.00 41.25 126 GLU B N 1
ATOM 2235 C CA . GLU B 2 132 ? -33.328 14.633 -39.518 1.00 46.36 126 GLU B CA 1
ATOM 2236 C C . GLU B 2 132 ? -32.916 16.046 -39.099 1.00 42.97 126 GLU B C 1
ATOM 2237 O O . GLU B 2 132 ? -33.277 17.012 -39.762 1.00 45.16 126 GLU B O 1
ATOM 2239 N N . ARG B 2 133 ? -32.181 16.185 -38.001 1.00 36.45 127 ARG B N 1
ATOM 2240 C CA . ARG B 2 133 ? -31.799 17.522 -37.571 1.00 35.92 127 ARG B CA 1
ATOM 2241 C C . ARG B 2 133 ? -30.300 17.776 -37.742 1.00 33.39 127 ARG B C 1
ATOM 2242 O O . ARG B 2 133 ? -29.817 18.880 -37.491 1.00 30.97 127 ARG B O 1
ATOM 2250 N N . LYS B 2 134 ? -29.564 16.768 -38.199 1.00 35.56 128 LYS B N 1
ATOM 2251 C CA . LYS B 2 134 ? -28.136 16.941 -38.457 1.00 32.24 128 LYS B CA 1
ATOM 2252 C C . LYS B 2 134 ? -27.896 17.924 -39.601 1.00 30.78 128 LYS B C 1
ATOM 2253 O O . LYS B 2 134 ? -28.503 17.794 -40.664 1.00 33.26 128 LYS B O 1
ATOM 2259 N N . VAL B 2 135 ? -27.015 18.896 -39.386 1.00 29.11 129 VAL B N 1
ATOM 2260 C CA . VAL B 2 135 ? -26.749 19.921 -40.398 1.00 30.76 129 VAL B CA 1
ATOM 2261 C C . VAL B 2 135 ? -25.257 19.983 -40.727 1.00 28.62 129 VAL B C 1
ATOM 2262 O O . VAL B 2 135 ? -24.867 20.457 -41.791 1.00 33.43 129 VAL B O 1
ATOM 2266 N N . VAL B 2 136 ? -24.419 19.509 -39.817 1.00 26.29 130 VAL B N 1
ATOM 2267 C CA . VAL B 2 136 ? -22.986 19.437 -40.112 1.00 25.30 130 VAL B CA 1
ATOM 2268 C C . VAL B 2 136 ? -22.633 18.045 -40.628 1.00 25.31 130 VAL B C 1
ATOM 2269 O O . VAL B 2 136 ? -22.541 17.093 -39.859 1.00 24.30 130 VAL B O 1
ATOM 2273 N N . GLU B 2 137 ? -22.461 17.916 -41.932 1.00 26.93 131 GLU B N 1
ATOM 2274 C CA . GLU B 2 137 ? -22.305 16.576 -42.482 1.00 34.07 131 GLU B CA 1
ATOM 2275 C C . GLU B 2 137 ? -20.947 15.982 -42.099 1.00 28.76 131 GLU B C 1
ATOM 2276 O O . GLU B 2 137 ? -19.935 16.696 -42.024 1.00 27.41 131 GLU B O 1
ATOM 2282 N N . THR B 2 138 ? -20.955 14.678 -41.834 1.00 25.85 132 THR B N 1
ATOM 2283 C CA . THR B 2 138 ? -19.753 13.927 -41.449 1.00 26.75 132 THR B CA 1
ATOM 2284 C C . THR B 2 138 ? -18.537 14.213 -42.325 1.00 24.82 132 THR B C 1
ATOM 2285 O O . THR B 2 138 ? -17.443 14.441 -41.840 1.00 27.89 132 THR B O 1
ATOM 2289 N N . GLU B 2 139 ? -18.742 14.168 -43.631 1.00 26.55 133 GLU B N 1
ATOM 2290 C CA . GLU B 2 139 ? -17.638 14.363 -44.547 1.00 26.96 133 GLU B CA 1
ATOM 2291 C C . GLU B 2 139 ? -17.007 15.751 -44.424 1.00 30.67 133 GLU B C 1
ATOM 2292 O O . GLU B 2 139 ? -15.785 15.881 -44.436 1.00 25.26 133 GLU B O 1
ATOM 2298 N N . ASP B 2 140 ? -17.848 16.778 -44.280 1.00 28.15 134 ASP B N 1
ATOM 2299 C CA . ASP B 2 140 ? -17.388 18.153 -44.134 1.00 25.72 134 ASP B CA 1
ATOM 2300 C C . ASP B 2 140 ? -16.612 18.357 -42.822 1.00 24.44 134 ASP B C 1
ATOM 2301 O O . ASP B 2 140 ? -15.634 19.114 -42.758 1.00 25.03 134 ASP B O 1
ATOM 2306 N N . ALA B 2 141 ? -17.045 17.665 -41.781 1.00 25.89 135 ALA B N 1
ATOM 2307 C CA . ALA B 2 141 ? -16.391 17.797 -40.495 1.00 23.12 135 ALA B CA 1
ATOM 2308 C C . ALA B 2 141 ? -15.019 17.123 -40.526 1.00 23.45 135 ALA B C 1
ATOM 2309 O O . ALA B 2 141 ? -14.036 17.668 -40.018 1.00 22.48 135 ALA B O 1
ATOM 2311 N N . TYR B 2 142 ? -14.962 15.931 -41.099 1.00 20.48 136 TYR B N 1
ATOM 2312 C CA . TYR B 2 142 ? -13.697 15.214 -41.246 1.00 21.51 136 TYR B CA 1
ATOM 2313 C C . TYR B 2 142 ? -12.717 15.974 -42.138 1.00 22.74 136 TYR B C 1
ATOM 2314 O O . TYR B 2 142 ? -11.511 15.945 -41.883 1.00 20.80 136 TYR B O 1
ATOM 2323 N N . LYS B 2 143 ? -13.217 16.617 -43.197 1.00 22.44 137 LYS B N 1
ATOM 2324 C CA . LYS B 2 143 ? -12.365 17.391 -44.094 1.00 23.44 137 LYS B CA 1
ATOM 2325 C C . LYS B 2 143 ? -11.721 18.535 -43.297 1.00 22.43 137 LYS B C 1
ATOM 2326 O O . LYS B 2 143 ? -10.504 18.752 -43.360 1.00 22.49 137 LYS B O 1
ATOM 2332 N N . PHE B 2 144 ? -12.541 19.236 -42.529 1.00 24.26 138 PHE B N 1
ATOM 2333 C CA . PHE B 2 144 ? -12.039 20.315 -41.685 1.00 27.32 138 PHE B CA 1
ATOM 2334 C C . PHE B 2 144 ? -11.014 19.825 -40.670 1.00 24.20 138 PHE B C 1
ATOM 2335 O O . PHE B 2 144 ? -9.919 20.392 -40.536 1.00 24.18 138 PHE B O 1
ATOM 2343 N N . ALA B 2 145 ? -11.401 18.797 -39.923 1.00 21.97 139 ALA B N 1
ATOM 2344 C CA . ALA B 2 145 ? -10.506 18.155 -38.954 1.00 21.86 139 ALA B CA 1
ATOM 2345 C C . ALA B 2 145 ? -9.166 17.783 -39.586 1.00 24.33 139 ALA B C 1
ATOM 2346 O O . ALA B 2 145 ? -8.110 18.055 -39.032 1.00 25.39 139 ALA B O 1
ATOM 2348 N N . GLY B 2 146 ? -9.210 17.177 -40.771 1.00 19.41 140 GLY B N 1
ATOM 2349 C CA . GLY B 2 146 ? -8.003 16.855 -41.515 1.00 21.19 140 GLY B CA 1
ATOM 2350 C C . GLY B 2 146 ? -7.093 18.033 -41.823 1.00 22.84 140 GLY B C 1
ATOM 2351 O O . GLY B 2 146 ? -5.865 17.942 -41.697 1.00 25.96 140 GLY B O 1
ATOM 2352 N N . GLN B 2 147 ? -7.688 19.133 -42.257 1.00 23.50 141 GLN B N 1
ATOM 2353 C CA . GLN B 2 147 ? -6.932 20.345 -42.552 1.00 27.58 141 GLN B CA 1
ATOM 2354 C C . GLN B 2 147 ? -6.280 20.944 -41.324 1.00 30.11 141 GLN B C 1
ATOM 2355 O O . GLN B 2 147 ? -5.224 21.536 -41.440 1.00 31.85 141 GLN B O 1
ATOM 2361 N N . MET B 2 148 ? -6.916 20.778 -40.170 1.00 27.86 142 MET B N 1
ATOM 2362 C CA . MET B 2 148 ? -6.373 21.263 -38.892 1.00 26.41 142 MET B CA 1
ATOM 2363 C C . MET B 2 148 ? -5.364 20.306 -38.283 1.00 31.05 142 MET B C 1
ATOM 2364 O O . MET B 2 148 ? -4.698 20.650 -37.312 1.00 31.85 142 MET B O 1
ATOM 2369 N N . GLY B 2 149 ? -5.295 19.086 -38.806 1.00 28.53 143 GLY B N 1
ATOM 2370 C CA . GLY B 2 149 ? -4.436 18.052 -38.251 1.00 27.41 143 GLY B CA 1
ATOM 2371 C C . GLY B 2 149 ? -4.903 17.521 -36.910 1.00 24.77 143 GLY B C 1
ATOM 2372 O O . GLY B 2 149 ? -4.099 17.144 -36.056 1.00 23.91 143 GLY B O 1
ATOM 2373 N N . ILE B 2 150 ? -6.215 17.465 -36.723 1.00 23.76 144 ILE B N 1
ATOM 2374 C CA . ILE B 2 150 ? -6.776 17.032 -35.454 1.00 21.63 144 ILE B CA 1
ATOM 2375 C C . ILE B 2 150 ? -7.781 15.910 -35.730 1.00 21.04 144 ILE B C 1
ATOM 2376 O O . ILE B 2 150 ? -8.468 15.896 -36.781 1.00 22.39 144 ILE B O 1
ATOM 2381 N N . GLN B 2 151 ? -7.819 14.931 -34.848 1.00 20.05 145 GLN B N 1
ATOM 2382 C CA . GLN B 2 151 ? -8.757 13.837 -35.001 1.00 22.10 145 GLN B CA 1
ATOM 2383 C C . GLN B 2 151 ? -10.156 14.271 -34.607 1.00 22.53 145 GLN B C 1
ATOM 2384 O O . GLN B 2 151 ? -10.311 15.139 -33.766 1.00 19.50 145 GLN B O 1
ATOM 2390 N N . LEU B 2 152 ? -11.153 13.691 -35.267 1.00 19.87 146 LEU B N 1
ATOM 2391 C CA . LEU B 2 152 ? -12.553 13.984 -34.983 1.00 20.40 146 LEU B CA 1
ATOM 2392 C C . LEU B 2 152 ? -13.332 12.729 -34.622 1.00 20.15 146 LEU B C 1
ATOM 2393 O O . LEU B 2 152 ? -13.166 11.681 -35.254 1.00 22.05 146 LEU B O 1
ATOM 2398 N N . PHE B 2 153 ? -14.185 12.854 -33.610 1.00 19.10 147 PHE B N 1
ATOM 2399 C CA . PHE B 2 153 ? -15.135 11.807 -33.253 1.00 18.49 147 PHE B CA 1
ATOM 2400 C C . PHE B 2 153 ? -16.526 12.395 -33.288 1.00 17.58 147 PHE B C 1
ATOM 2401 O O . PHE B 2 153 ? -16.745 13.492 -32.746 1.00 19.50 147 PHE B O 1
ATOM 2409 N N . GLU B 2 154 ? -17.459 11.690 -33.921 1.00 18.69 148 GLU B N 1
ATOM 2410 C CA . GLU B 2 154 ? -18.872 12.074 -33.826 1.00 18.40 148 GLU B CA 1
ATOM 2411 C C . GLU B 2 154 ? -19.455 11.204 -32.747 1.00 20.47 148 GLU B C 1
ATOM 2412 O O . GLU B 2 154 ? -19.310 9.982 -32.796 1.00 21.91 148 GLU B O 1
ATOM 2418 N N . THR B 2 155 ? -20.084 11.848 -31.773 1.00 20.96 149 THR B N 1
ATOM 2419 C CA . THR B 2 155 ? -20.549 11.191 -30.554 1.00 21.05 149 THR B CA 1
ATOM 2420 C C . THR B 2 155 ? -22.039 11.393 -30.258 1.00 20.19 149 THR B C 1
ATOM 2421 O O . THR B 2 155 ? -22.675 12.324 -30.759 1.00 19.69 149 THR B O 1
ATOM 2425 N N . SER B 2 156 ? -22.556 10.543 -29.375 1.00 20.44 150 SER B N 1
ATOM 2426 C CA . SER B 2 156 ? -23.826 10.800 -28.695 1.00 21.01 150 SER B CA 1
ATOM 2427 C C . SER B 2 156 ? -23.670 10.479 -27.204 1.00 22.50 150 SER B C 1
ATOM 2428 O O . SER B 2 156 ? -23.546 9.312 -26.823 1.00 22.20 150 SER B O 1
ATOM 2431 N N . ALA B 2 157 ? -23.646 11.516 -26.379 1.00 21.17 151 ALA B N 1
ATOM 2432 C CA . ALA B 2 157 ? -23.677 11.311 -24.952 1.00 20.27 151 ALA B CA 1
ATOM 2433 C C . ALA B 2 157 ? -24.999 10.618 -24.596 1.00 25.93 151 ALA B C 1
ATOM 2434 O O . ALA B 2 157 ? -25.082 9.827 -23.646 1.00 22.74 151 ALA B O 1
ATOM 2436 N N . LYS B 2 158 ? -26.045 10.908 -25.364 1.00 22.32 152 LYS B N 1
ATOM 2437 C CA . LYS B 2 158 ? -27.360 10.396 -25.017 1.00 23.98 152 LYS B CA 1
ATOM 2438 C C . LYS B 2 158 ? -27.437 8.895 -25.236 1.00 25.93 152 LYS B C 1
ATOM 2439 O O . LYS B 2 158 ? -27.940 8.166 -24.369 1.00 25.90 152 LYS B O 1
ATOM 2445 N N . GLU B 2 159 ? -26.926 8.437 -26.381 1.00 25.02 153 GLU B N 1
ATOM 2446 C CA . GLU B 2 159 ? -27.013 7.019 -26.750 1.00 25.04 153 GLU B CA 1
ATOM 2447 C C . GLU B 2 159 ? -25.755 6.233 -26.376 1.00 24.61 153 GLU B C 1
ATOM 2448 O O . GLU B 2 159 ? -25.668 5.027 -26.636 1.00 28.42 153 GLU B O 1
ATOM 2454 N N . ASN B 2 160 ? -24.799 6.921 -25.768 1.00 22.73 154 ASN B N 1
ATOM 2455 C CA . ASN B 2 160 ? -23.503 6.352 -25.404 1.00 27.10 154 ASN B CA 1
ATOM 2456 C C . ASN B 2 160 ? -22.744 5.780 -26.602 1.00 23.67 154 ASN B C 1
ATOM 2457 O O . ASN B 2 160 ? -22.378 4.599 -26.619 1.00 25.50 154 ASN B O 1
ATOM 2462 N N . VAL B 2 161 ? -22.528 6.633 -27.598 1.00 20.70 155 VAL B N 1
ATOM 2463 C CA . VAL B 2 161 ? -21.842 6.219 -28.820 1.00 21.24 155 VAL B CA 1
ATOM 2464 C C . VAL B 2 161 ? -20.574 7.048 -28.988 1.00 21.01 155 VAL B C 1
ATOM 2465 O O . VAL B 2 161 ? -20.615 8.295 -28.996 1.00 22.94 155 VAL B O 1
ATOM 2469 N N . ASN B 2 162 ? -19.453 6.340 -29.081 1.00 23.07 156 ASN B N 1
ATOM 2470 C CA . ASN B 2 162 ? -18.125 6.943 -29.277 1.00 22.06 156 ASN B CA 1
ATOM 2471 C C . ASN B 2 162 ? -17.612 7.838 -28.157 1.00 22.55 156 ASN B C 1
ATOM 2472 O O . ASN B 2 162 ? -16.613 8.534 -28.329 1.00 22.72 156 ASN B O 1
ATOM 2477 N N . VAL B 2 163 ? -18.277 7.832 -27.007 1.00 22.94 157 VAL B N 1
ATOM 2478 C CA . VAL B 2 163 ? -17.806 8.671 -25.900 1.00 21.86 157 VAL B CA 1
ATOM 2479 C C . VAL B 2 163 ? -16.559 8.059 -25.276 1.00 22.40 157 VAL B C 1
ATOM 2480 O O . VAL B 2 163 ? -15.553 8.741 -25.083 1.00 21.70 157 VAL B O 1
ATOM 2484 N N . GLU B 2 164 ? -16.617 6.772 -24.977 1.00 24.76 158 GLU B N 1
ATOM 2485 C CA . GLU B 2 164 ? -15.450 6.105 -24.420 1.00 24.47 158 GLU B CA 1
ATOM 2486 C C . GLU B 2 164 ? -14.277 6.162 -25.408 1.00 23.72 158 GLU B C 1
ATOM 2487 O O . GLU B 2 164 ? -13.148 6.417 -25.004 1.00 23.55 158 GLU B O 1
ATOM 2493 N N . GLU B 2 165 ? -14.562 5.961 -26.694 1.00 22.02 159 GLU B N 1
ATOM 2494 C CA . GLU B 2 165 ? -13.523 6.000 -27.725 1.00 23.82 159 GLU B CA 1
ATOM 2495 C C . GLU B 2 165 ? -12.855 7.384 -27.841 1.00 22.91 159 GLU B C 1
ATOM 2496 O O . GLU B 2 165 ? -11.615 7.487 -27.950 1.00 22.78 159 GLU B O 1
ATOM 2502 N N . MET B 2 166 ? -13.668 8.431 -27.830 1.00 18.44 160 MET B N 1
ATOM 2503 C CA . MET B 2 166 ? -13.152 9.780 -27.850 1.00 18.47 160 MET B CA 1
ATOM 2504 C C . MET B 2 166 ? -12.232 10.070 -26.633 1.00 19.28 160 MET B C 1
ATOM 2505 O O . MET B 2 166 ? -11.112 10.553 -26.784 1.00 20.89 160 MET B O 1
ATOM 2510 N N . PHE B 2 167 ? -12.708 9.800 -25.423 1.00 20.64 161 PHE B N 1
ATOM 2511 C CA . PHE B 2 167 ? -11.867 10.070 -24.254 1.00 17.68 161 PHE B CA 1
ATOM 2512 C C . PHE B 2 167 ? -10.591 9.207 -24.255 1.00 18.18 161 PHE B C 1
ATOM 2513 O O . PHE B 2 167 ? -9.526 9.673 -23.842 1.00 20.87 161 PHE B O 1
ATOM 2521 N N . ASN B 2 168 ? -10.667 7.974 -24.732 1.00 17.47 162 ASN B N 1
ATOM 2522 C CA A ASN B 2 168 ? -9.477 7.122 -24.778 0.48 19.08 162 ASN B CA 1
ATOM 2523 C CA B ASN B 2 168 ? -9.466 7.135 -24.775 0.52 19.11 162 ASN B CA 1
ATOM 2524 C C . ASN B 2 168 ? -8.459 7.698 -25.769 1.00 21.79 162 ASN B C 1
ATOM 2525 O O . ASN B 2 168 ? -7.244 7.656 -25.533 1.00 22.35 162 ASN B O 1
ATOM 2534 N N . CYS B 2 169 ? -8.963 8.246 -26.878 1.00 19.89 163 CYS B N 1
ATOM 2535 C CA . CYS B 2 169 ? -8.093 8.814 -27.907 1.00 21.50 163 CYS B CA 1
ATOM 2536 C C . CYS B 2 169 ? -7.285 10.003 -27.363 1.00 18.27 163 CYS B C 1
ATOM 2537 O O . CYS B 2 169 ? -6.048 10.009 -27.469 1.00 21.45 163 CYS B O 1
ATOM 2540 N N . ILE B 2 170 ? -7.960 10.969 -26.754 1.00 17.10 164 ILE B N 1
ATOM 2541 C CA . ILE B 2 170 ? -7.236 12.144 -26.257 1.00 17.48 164 ILE B CA 1
ATOM 2542 C C . ILE B 2 170 ? -6.343 11.725 -25.085 1.00 18.45 164 ILE B C 1
ATOM 2543 O O . ILE B 2 170 ? -5.266 12.277 -24.938 1.00 18.38 164 ILE B O 1
ATOM 2548 N N . THR B 2 171 ? -6.743 10.722 -24.302 1.00 18.28 165 THR B N 1
ATOM 2549 C CA . THR B 2 171 ? -5.855 10.211 -23.265 1.00 21.07 165 THR B CA 1
ATOM 2550 C C . THR B 2 171 ? -4.577 9.604 -23.848 1.00 20.42 165 THR B C 1
ATOM 2551 O O . THR B 2 171 ? -3.474 9.816 -23.311 1.00 20.44 165 THR B O 1
ATOM 2555 N N . GLU B 2 172 ? -4.717 8.792 -24.899 1.00 19.52 166 GLU B N 1
ATOM 2556 C CA . GLU B 2 172 ? -3.550 8.207 -25.532 1.00 20.06 166 GLU B CA 1
ATOM 2557 C C . GLU B 2 172 ? -2.668 9.265 -26.175 1.00 19.72 166 GLU B C 1
ATOM 2558 O O . GLU B 2 172 ? -1.434 9.132 -26.149 1.00 20.93 166 GLU B O 1
ATOM 2564 N N . LEU B 2 173 ? -3.290 10.301 -26.756 1.00 19.84 167 LEU B N 1
ATOM 2565 C CA . LEU B 2 173 ? -2.526 11.392 -27.364 1.00 21.02 167 LEU B CA 1
ATOM 2566 C C . LEU B 2 173 ? -1.649 12.095 -26.331 1.00 19.24 167 LEU B C 1
ATOM 2567 O O . LEU B 2 173 ? -0.464 12.329 -26.577 1.00 20.71 167 LEU B O 1
ATOM 2572 N N . VAL B 2 174 ? -2.218 12.401 -25.171 1.00 18.86 168 VAL B N 1
ATOM 2573 C CA . VAL B 2 174 ? -1.463 13.136 -24.187 1.00 18.64 168 VAL B CA 1
ATOM 2574 C C . VAL B 2 174 ? -0.388 12.246 -23.540 1.00 19.85 168 VAL B C 1
ATOM 2575 O O . VAL B 2 174 ? 0.719 12.708 -23.257 1.00 20.70 168 VAL B O 1
ATOM 2579 N N . LEU B 2 175 ? -0.698 10.963 -23.370 1.00 20.21 169 LEU B N 1
ATOM 2580 C CA . LEU B 2 175 ? 0.268 10.013 -22.840 1.00 21.76 169 LEU B CA 1
ATOM 2581 C C . LEU B 2 175 ? 1.457 9.861 -23.818 1.00 22.63 169 LEU B C 1
ATOM 2582 O O . LEU B 2 175 ? 2.625 9.839 -23.421 1.00 23.91 169 LEU B O 1
ATOM 2587 N N . ARG B 2 176 ? 1.130 9.757 -25.106 1.00 22.84 170 ARG B N 1
ATOM 2588 C CA . ARG B 2 176 ? 2.135 9.625 -26.135 1.00 27.15 170 ARG B CA 1
ATOM 2589 C C . ARG B 2 176 ? 3.010 10.874 -26.179 1.00 24.93 170 ARG B C 1
ATOM 2590 O O . ARG B 2 176 ? 4.222 10.764 -26.309 1.00 28.67 170 ARG B O 1
ATOM 2592 N N . ALA B 2 177 ? 2.394 12.049 -26.035 1.00 22.95 171 ALA B N 1
ATOM 2593 C CA . ALA B 2 177 ? 3.138 13.308 -26.079 1.00 25.29 171 ALA B CA 1
ATOM 2594 C C . ALA B 2 177 ? 4.144 13.357 -24.925 1.00 27.94 171 ALA B C 1
ATOM 2595 O O . ALA B 2 177 ? 5.273 13.812 -25.087 1.00 28.30 171 ALA B O 1
ATOM 2597 N N . LYS B 2 178 ? 3.720 12.873 -23.758 1.00 23.41 172 LYS B N 1
ATOM 2598 C CA . LYS B 2 178 ? 4.590 12.839 -22.593 1.00 24.69 172 LYS B CA 1
ATOM 2599 C C . LYS B 2 178 ? 5.724 11.826 -22.817 1.00 29.79 172 LYS B C 1
ATOM 2600 O O . LYS B 2 178 ? 6.887 12.174 -22.659 1.00 29.14 172 LYS B O 1
ATOM 2606 N N . LYS B 2 179 ? 5.376 10.592 -23.193 1.00 26.55 173 LYS B N 1
ATOM 2607 C CA . LYS B 2 179 ? 6.361 9.515 -23.358 1.00 28.56 173 LYS B CA 1
ATOM 2608 C C . LYS B 2 179 ? 7.330 9.743 -24.516 1.00 30.97 173 LYS B C 1
ATOM 2609 O O . LYS B 2 179 ? 8.473 9.285 -24.461 1.00 36.24 173 LYS B O 1
ATOM 2615 N N . ASP B 2 180 ? 6.881 10.448 -25.553 1.00 32.05 174 ASP B N 1
ATOM 2616 C CA . ASP B 2 180 ? 7.761 10.752 -26.683 1.00 34.89 174 ASP B CA 1
ATOM 2617 C C . ASP B 2 180 ? 8.892 11.690 -26.273 1.00 38.10 174 ASP B C 1
ATOM 2618 O O . ASP B 2 180 ? 9.866 11.855 -27.006 1.00 39.01 174 ASP B O 1
ATOM 2623 N N . ASN B 2 181 ? 8.750 12.297 -25.100 1.00 34.36 175 ASN B N 1
ATOM 2624 C CA A ASN B 2 181 ? 9.768 13.210 -24.605 0.63 36.97 175 ASN B CA 1
ATOM 2625 C CA B ASN B 2 181 ? 9.710 13.237 -24.542 0.37 37.15 175 ASN B CA 1
ATOM 2626 C C . ASN B 2 181 ? 10.652 12.549 -23.553 1.00 37.63 175 ASN B C 1
ATOM 2627 O O . ASN B 2 181 ? 11.685 13.099 -23.172 1.00 40.12 175 ASN B O 1
ATOM 2636 N N . LEU B 2 182 ? 10.277 11.346 -23.120 1.00 33.56 176 LEU B N 1
ATOM 2637 C CA . LEU B 2 182 ? 11.076 10.612 -22.134 1.00 39.58 176 LEU B CA 1
ATOM 2638 C C . LEU B 2 182 ? 12.033 9.639 -22.821 1.00 44.68 176 LEU B C 1
ATOM 2639 O O . LEU B 2 182 ? 11.965 9.448 -24.033 1.00 47.08 176 LEU B O 1
ATOM 2644 N N . ALA B 2 183 ? 12.911 9.017 -22.039 1.00 49.23 177 ALA B N 1
ATOM 2645 C CA . ALA B 2 183 ? 13.927 8.103 -22.576 1.00 54.88 177 ALA B CA 1
ATOM 2646 C C . ALA B 2 183 ? 13.299 6.900 -23.289 1.00 59.79 177 ALA B C 1
ATOM 2647 O O . ALA B 2 183 ? 12.099 6.640 -23.148 1.00 56.00 177 ALA B O 1
ATOM 2649 N N . LYS B 2 184 ? 14.123 6.181 -24.051 1.00 65.84 178 LYS B N 1
ATOM 2650 C CA . LYS B 2 184 ? 13.686 5.037 -24.852 1.00 68.84 178 LYS B CA 1
ATOM 2651 C C . LYS B 2 184 ? 12.785 4.070 -24.083 1.00 70.85 178 LYS B C 1
ATOM 2652 O O . LYS B 2 184 ? 13.180 3.534 -23.047 1.00 75.21 178 LYS B O 1
#

Sequence (336 aa):
NPGLQLYRASYEKNLPKMAEALAHGADVNWANSEENKATPLIQAVLGGSLVTTTCEFLLQNGANVNQRDVQGRGPLHHATVLGHTGQVCLFLKRGANQHATDEEGKDPLSIAVEAANADIVTLLRRLARMNEEMRESEDETYQDIFRDFSQMASNNPEKLNRARDYDHLFKLLIIGDSGVGKSSLLLRFADNTFSGSSYITTIGVDFKIRTVEINGEKVKLQIWDTTAGLERFRTITSTYYRGTHGVIVVYDVTSAESFVNVKRWLHEINQQNCDDVCRRILVGNKNDDPERKVVETEDAYKFAGQMGIQLFETSAKENVNVEEMFNNCITELVLRAKKDNNLAK

B-factor: mean 27.04, std 12.17, range [12.5, 81.36]